Protein AF-A0A817JR81-F1 (afdb_monomer)

Mean predicted aligned error: 11.04 Å

pLDDT: mean 78.55, std 17.27, range [36.88, 97.31]

Foldseek 3Di:
DPQPAQDFDDDLVLDTPGRRPDDDHDPPLVSPQVSLQCVLAVLWPDKDWDFDPLQLVQLADPDDLFQQDLLSLVQADEFEDEDPDSDPDDVVSVRSSVRCDHDHQKYRYRNGGIMGTDSDPQRSVSSVVSSSVSSVVVVVCVVPDPVPGDGDDPVVSVVSVVVQVVVQVDPPDPDNDGRRPVVVVVVVVVCVVVPVPPVDDDPDPDDPPPPPVPPVPPPDPDDPDDPDD

Secondary structure (DSSP, 8-state):
----TT--EE-TTS-EEE-TT------HHHHHHHHHHHHH-TT--EEEEE--HHHHHHHHSSS-----SHHHHHT-SEEEE----S--SHHHHHHHHHHHTTT-SEEEETTTEEEEEESSHHHHHHHHHHHHHHHHHHHHHHTS-GGG--PPPHHHHHHHHHHHHHHTT---SSS---TTHHHHHHHHHHHHHTT-------SS-----TTTTSSSS------------

Structure (mmCIF, N/CA/C/O backbone):
data_AF-A0A817JR81-F1
#
_entry.id   AF-A0A817JR81-F1
#
loop_
_atom_site.group_PDB
_atom_site.id
_atom_site.type_symbol
_atom_site.label_atom_id
_atom_site.label_alt_id
_atom_site.label_comp_id
_atom_site.label_asym_id
_atom_site.label_entity_id
_atom_site.label_seq_id
_atom_site.pdbx_PDB_ins_code
_atom_site.Cartn_x
_atom_site.Cartn_y
_atom_site.Cartn_z
_atom_site.occupancy
_atom_site.B_iso_or_equiv
_atom_site.auth_seq_id
_atom_site.auth_comp_id
_atom_site.auth_asym_id
_atom_site.auth_atom_id
_atom_site.pdbx_PDB_model_num
ATOM 1 N N . MET A 1 1 ? 23.544 9.612 -16.707 1.00 39.38 1 MET A N 1
ATOM 2 C CA . MET A 1 1 ? 22.733 8.423 -17.026 1.00 39.38 1 MET A CA 1
ATOM 3 C C . MET A 1 1 ? 23.065 7.414 -15.941 1.00 39.38 1 MET A C 1
ATOM 5 O O . MET A 1 1 ? 24.115 6.794 -16.010 1.00 39.38 1 MET A O 1
ATOM 9 N N . SER A 1 2 ? 22.309 7.425 -14.843 1.00 41.19 2 SER A N 1
ATOM 10 C CA . SER A 1 2 ? 22.429 6.422 -13.779 1.00 41.19 2 SER A CA 1
ATOM 11 C C . SER A 1 2 ? 22.155 5.065 -14.414 1.00 41.19 2 SER A C 1
ATOM 13 O O . SER A 1 2 ? 21.152 4.934 -15.108 1.00 41.19 2 SER A O 1
ATOM 15 N N . ASP A 1 3 ? 23.070 4.109 -14.266 1.00 43.91 3 ASP A N 1
ATOM 16 C CA . ASP A 1 3 ? 22.837 2.730 -14.693 1.00 43.91 3 ASP A CA 1
ATOM 17 C C . ASP A 1 3 ? 21.659 2.204 -13.860 1.00 43.91 3 ASP A C 1
ATOM 19 O O . ASP A 1 3 ? 21.812 2.077 -12.640 1.00 43.91 3 ASP A O 1
ATOM 23 N N . PRO A 1 4 ? 20.460 2.001 -14.440 1.00 49.88 4 PRO A N 1
ATOM 24 C CA . PRO A 1 4 ? 19.305 1.511 -13.708 1.00 49.88 4 PRO A CA 1
ATOM 25 C C . PRO A 1 4 ? 19.496 0.006 -13.520 1.00 49.88 4 PRO A C 1
ATOM 27 O O . PRO A 1 4 ? 18.853 -0.810 -14.183 1.00 49.88 4 PRO A O 1
ATOM 30 N N . GLY A 1 5 ? 20.459 -0.337 -12.662 1.00 48.59 5 GLY A N 1
ATOM 31 C CA . GLY A 1 5 ? 20.892 -1.694 -12.382 1.00 48.59 5 GLY A CA 1
ATOM 32 C C . GLY A 1 5 ? 19.689 -2.606 -12.186 1.00 48.59 5 GLY A C 1
ATOM 33 O O . GLY A 1 5 ? 18.782 -2.313 -11.415 1.00 48.59 5 GLY A O 1
ATOM 34 N N . GLU A 1 6 ? 19.673 -3.693 -12.950 1.00 57.81 6 GLU A N 1
ATOM 35 C CA . GLU A 1 6 ? 18.712 -4.797 -12.892 1.00 57.81 6 GLU A CA 1
ATOM 36 C C . GLU A 1 6 ? 17.251 -4.477 -13.264 1.00 57.81 6 GLU A C 1
ATOM 38 O O . GLU A 1 6 ? 16.449 -5.407 -13.391 1.00 57.81 6 GLU A O 1
ATOM 43 N N . ILE A 1 7 ? 16.893 -3.213 -13.528 1.00 61.78 7 ILE A N 1
ATOM 44 C CA . ILE A 1 7 ? 15.525 -2.826 -13.896 1.00 61.78 7 ILE A CA 1
ATOM 45 C C . ILE A 1 7 ? 15.214 -3.270 -15.328 1.00 61.78 7 ILE A C 1
ATOM 47 O O . ILE A 1 7 ? 15.992 -3.106 -16.271 1.00 61.78 7 ILE A O 1
ATOM 51 N N . ARG A 1 8 ? 14.021 -3.834 -15.498 1.00 63.59 8 ARG A N 1
ATOM 52 C CA . ARG A 1 8 ? 13.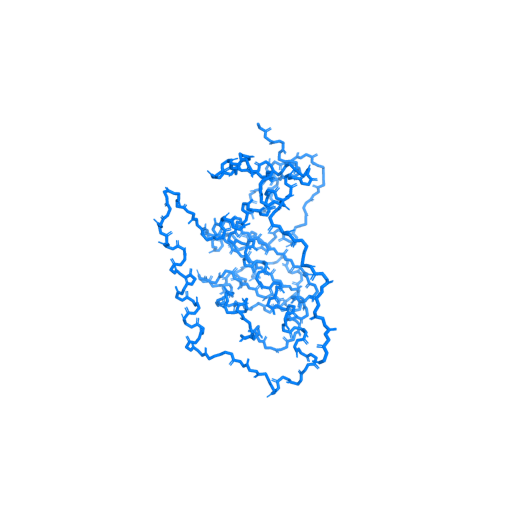540 -4.404 -16.754 1.00 63.59 8 ARG A CA 1
ATOM 53 C C . ARG A 1 8 ? 12.226 -3.764 -17.176 1.00 63.59 8 ARG A C 1
ATOM 55 O O . ARG A 1 8 ? 11.413 -3.385 -16.335 1.00 63.59 8 ARG A O 1
ATOM 62 N N . THR A 1 9 ? 12.004 -3.700 -18.484 1.00 71.94 9 THR A N 1
ATOM 63 C CA . THR A 1 9 ? 10.807 -3.090 -19.083 1.00 71.94 9 THR A CA 1
ATOM 64 C C . THR A 1 9 ? 9.955 -4.152 -19.765 1.00 71.94 9 THR A C 1
ATOM 66 O O . THR A 1 9 ? 10.485 -5.053 -20.420 1.00 71.94 9 THR A O 1
ATOM 69 N N . TRP A 1 10 ? 8.632 -4.033 -19.642 1.00 69.31 10 TRP A N 1
ATOM 70 C CA . TRP A 1 10 ? 7.670 -5.057 -20.055 1.00 69.31 10 TRP A CA 1
ATOM 71 C C . TRP A 1 10 ? 6.422 -4.439 -20.675 1.00 69.31 10 TRP A C 1
ATOM 73 O O . TRP A 1 10 ? 6.063 -3.306 -20.364 1.00 69.31 10 TRP A O 1
ATOM 83 N N . ILE A 1 11 ? 5.708 -5.238 -21.466 1.00 72.56 11 ILE A N 1
ATOM 84 C CA . ILE A 1 11 ? 4.312 -4.972 -21.845 1.00 72.56 11 ILE A CA 1
ATOM 85 C C . ILE A 1 11 ? 3.360 -5.801 -20.982 1.00 72.56 11 ILE A C 1
ATOM 87 O O . ILE A 1 11 ? 3.753 -6.857 -20.496 1.00 72.56 11 ILE A O 1
ATOM 91 N N . PHE A 1 12 ? 2.096 -5.379 -20.850 1.00 72.56 12 PHE A N 1
ATOM 92 C CA . PHE A 1 12 ? 1.073 -5.979 -19.967 1.00 72.56 12 PHE A CA 1
ATOM 93 C C . PHE A 1 12 ? 0.857 -7.499 -20.088 1.00 72.56 12 PHE A C 1
ATOM 95 O O . PHE A 1 12 ? 0.267 -8.113 -19.199 1.00 72.56 12 PHE A O 1
ATOM 102 N N . THR A 1 13 ? 1.307 -8.124 -21.175 1.00 69.50 13 THR A N 1
ATOM 103 C CA . THR A 1 13 ? 1.274 -9.582 -21.351 1.00 69.50 13 THR A CA 1
ATOM 104 C C . THR A 1 13 ? 2.383 -10.318 -20.589 1.00 69.50 13 THR A C 1
ATOM 106 O O . THR A 1 13 ? 2.367 -11.544 -20.548 1.00 69.50 13 THR A O 1
ATOM 109 N N . GLY A 1 14 ? 3.336 -9.601 -19.981 1.00 69.44 14 GLY A N 1
ATOM 110 C CA . GLY A 1 14 ? 4.508 -10.165 -19.302 1.00 69.44 14 GLY A CA 1
ATOM 111 C C . GLY A 1 14 ? 5.689 -10.459 -20.226 1.00 69.44 14 GLY A C 1
ATOM 112 O O . GLY A 1 14 ? 6.666 -11.069 -19.794 1.00 69.44 14 GLY A O 1
ATOM 113 N N . ASN A 1 15 ? 5.620 -10.028 -21.490 1.00 78.38 15 ASN A N 1
ATOM 114 C CA . ASN A 1 15 ? 6.737 -10.153 -22.422 1.00 78.38 15 ASN A CA 1
ATOM 115 C C . ASN A 1 15 ? 7.805 -9.094 -22.118 1.00 78.38 15 ASN A C 1
ATOM 117 O O . ASN A 1 15 ? 7.495 -7.915 -21.926 1.00 78.38 15 ASN A O 1
ATOM 121 N N . ILE A 1 16 ? 9.062 -9.537 -22.102 1.00 76.81 16 ILE A N 1
ATOM 122 C CA . ILE A 1 16 ? 10.232 -8.692 -21.852 1.00 76.81 16 ILE A CA 1
ATOM 123 C C . ILE A 1 16 ? 10.474 -7.807 -23.071 1.00 76.81 16 ILE A C 1
ATOM 125 O O . ILE A 1 16 ? 10.643 -8.320 -24.173 1.00 76.81 16 ILE A O 1
ATOM 129 N N . VAL A 1 17 ? 10.513 -6.494 -22.861 1.00 80.88 17 VAL A N 1
ATOM 130 C CA . VAL A 1 17 ? 10.922 -5.511 -23.876 1.00 80.88 17 VAL A CA 1
ATOM 131 C C . VAL A 1 17 ? 12.396 -5.165 -23.697 1.00 80.88 17 VAL A C 1
ATOM 133 O O . VAL A 1 17 ? 13.138 -5.116 -24.672 1.00 80.88 17 VAL A O 1
ATOM 136 N N . HIS A 1 18 ? 12.831 -4.978 -22.446 1.00 77.69 18 HIS A N 1
ATOM 137 C CA . HIS A 1 18 ? 14.225 -4.712 -22.106 1.00 77.69 18 HIS A CA 1
ATOM 138 C C . HIS A 1 18 ? 14.674 -5.631 -20.958 1.00 77.69 18 HIS A C 1
ATOM 140 O O . HIS A 1 18 ? 14.088 -5.561 -19.873 1.00 77.69 18 HIS A O 1
ATOM 146 N N . PRO A 1 19 ? 15.688 -6.496 -21.161 1.00 69.19 19 PRO A N 1
ATOM 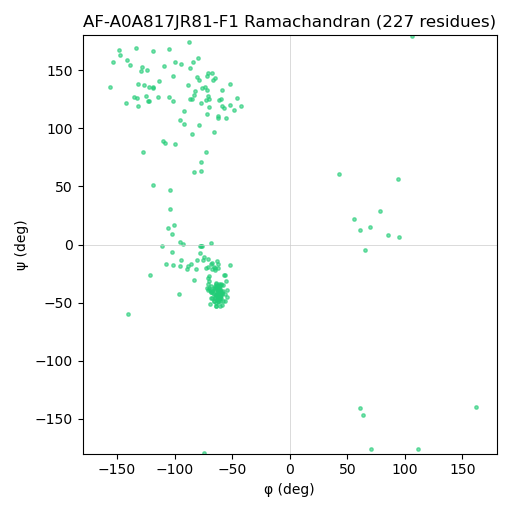147 C CA . PRO A 1 19 ? 16.125 -7.466 -20.159 1.00 69.19 19 PRO A CA 1
ATOM 148 C C . PRO A 1 19 ? 16.965 -6.859 -19.024 1.00 69.19 19 PRO A C 1
ATOM 150 O O . PRO A 1 19 ? 17.333 -7.577 -18.099 1.00 69.19 19 PRO A O 1
ATOM 153 N N . GLY A 1 20 ? 17.238 -5.553 -19.046 1.00 76.31 20 GLY A N 1
ATOM 154 C CA . GLY A 1 20 ? 18.069 -4.911 -18.025 1.00 76.31 20 GLY A CA 1
ATOM 155 C C . GLY A 1 20 ? 19.496 -5.461 -18.059 1.00 76.31 20 GLY A C 1
ATOM 156 O O . GLY A 1 20 ? 19.991 -5.832 -19.122 1.00 76.31 20 GLY A O 1
ATOM 157 N N . SER A 1 21 ? 20.142 -5.540 -16.897 1.00 73.81 21 SER A N 1
ATOM 158 C CA . SER A 1 21 ? 21.531 -6.003 -16.760 1.00 73.81 21 SER A CA 1
ATOM 159 C C . SER A 1 21 ? 21.686 -7.492 -16.404 1.00 73.81 21 SER A C 1
ATOM 161 O O . SER A 1 21 ? 22.812 -7.955 -16.239 1.00 73.81 21 SER A O 1
ATOM 163 N N . THR A 1 22 ? 20.596 -8.265 -16.282 1.00 72.00 22 THR A N 1
ATOM 164 C CA . THR A 1 22 ? 20.650 -9.676 -15.832 1.00 72.00 22 THR A CA 1
ATOM 165 C C . THR A 1 22 ? 20.115 -10.644 -16.896 1.00 72.00 22 THR A C 1
ATOM 167 O O . THR A 1 22 ? 19.458 -10.244 -17.859 1.00 72.00 22 THR A O 1
ATOM 170 N N . THR A 1 23 ? 20.352 -11.949 -16.741 1.00 76.88 23 THR A N 1
ATOM 171 C CA . THR A 1 23 ? 19.812 -12.998 -17.636 1.00 76.88 23 THR A CA 1
ATOM 172 C C . THR A 1 23 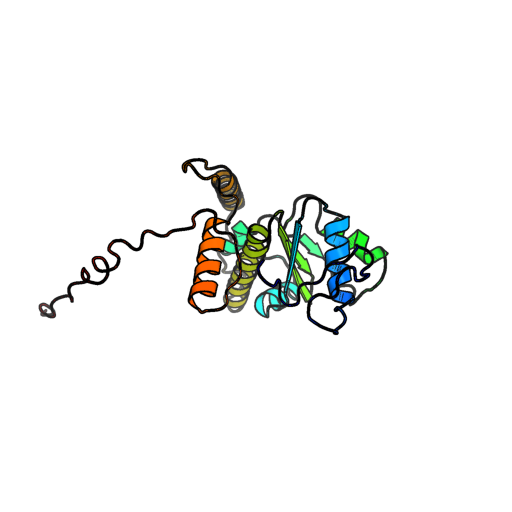? 18.611 -13.746 -17.047 1.00 76.88 23 THR A C 1
ATOM 174 O O . THR A 1 23 ? 17.986 -14.546 -17.743 1.00 76.88 23 THR A O 1
ATOM 177 N N . PHE A 1 24 ? 18.258 -13.485 -15.785 1.00 77.44 24 PHE A N 1
ATOM 178 C CA . PHE A 1 24 ? 17.174 -14.178 -15.090 1.00 77.44 24 PHE A CA 1
ATOM 179 C C . PHE A 1 24 ? 15.780 -13.789 -15.612 1.00 77.44 24 PHE A C 1
ATOM 181 O O . PHE A 1 24 ? 15.530 -12.663 -16.034 1.00 77.44 24 PHE A O 1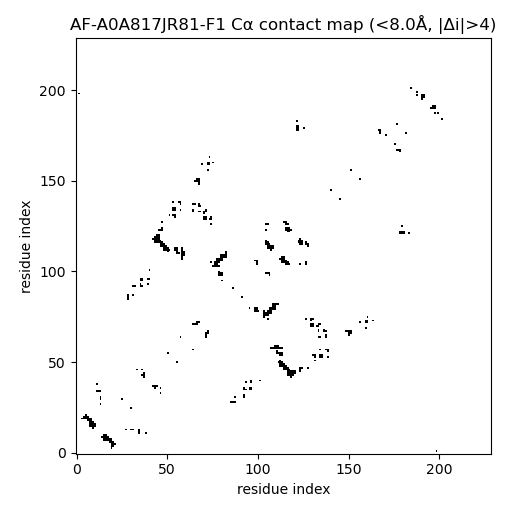
ATOM 188 N N . GLY A 1 25 ? 14.842 -14.736 -15.574 1.00 74.75 25 GLY A N 1
ATOM 189 C CA . GLY A 1 25 ? 13.433 -14.462 -15.867 1.00 74.75 25 GLY A CA 1
ATOM 190 C C . GLY A 1 25 ? 12.729 -13.708 -14.733 1.00 74.75 25 GLY A C 1
ATOM 191 O O . GLY A 1 25 ? 13.313 -13.425 -13.692 1.00 74.75 25 GLY A O 1
ATOM 192 N N . ILE A 1 26 ? 11.439 -13.423 -14.919 1.00 77.62 26 ILE A N 1
ATOM 193 C CA . ILE A 1 26 ? 10.588 -12.857 -13.862 1.00 77.62 26 ILE A CA 1
ATOM 194 C C . ILE A 1 26 ? 9.822 -13.919 -13.106 1.00 77.62 26 ILE A C 1
ATOM 196 O O . ILE A 1 26 ? 9.433 -14.950 -13.660 1.00 77.62 26 ILE A O 1
ATOM 200 N N . ASN A 1 27 ? 9.458 -13.570 -11.877 1.00 83.50 27 ASN A N 1
ATOM 201 C CA . ASN A 1 27 ? 8.333 -14.199 -11.214 1.00 83.50 27 ASN A CA 1
ATOM 202 C C . ASN A 1 27 ? 7.026 -13.842 -11.954 1.00 83.50 27 ASN A C 1
ATOM 204 O O . ASN A 1 27 ? 6.431 -12.786 -11.733 1.00 83.50 27 ASN A O 1
ATOM 208 N N . ARG A 1 28 ? 6.574 -14.739 -12.841 1.00 81.19 28 ARG A N 1
ATOM 209 C CA . ARG A 1 28 ? 5.336 -14.566 -13.621 1.00 81.19 28 ARG A CA 1
ATOM 210 C C . ARG A 1 28 ? 4.087 -14.461 -12.746 1.00 81.19 28 ARG A C 1
ATOM 212 O O . ARG A 1 28 ? 3.177 -13.707 -13.091 1.00 81.19 28 ARG A O 1
ATOM 219 N N . ALA A 1 29 ? 4.038 -15.194 -11.634 1.00 78.31 29 ALA A N 1
ATOM 220 C CA . ALA A 1 29 ? 2.899 -15.156 -10.721 1.00 78.31 29 ALA A CA 1
ATOM 221 C C . ALA A 1 29 ? 2.790 -13.776 -10.059 1.00 78.31 29 ALA A C 1
ATOM 223 O O . ALA A 1 29 ? 1.740 -13.144 -10.137 1.00 78.31 29 ALA A O 1
ATOM 224 N N . GLY A 1 30 ? 3.903 -13.252 -9.531 1.00 82.62 30 GLY A N 1
ATOM 225 C CA . GLY A 1 30 ? 3.960 -11.890 -8.991 1.00 82.62 30 GLY A CA 1
ATOM 226 C C . GLY A 1 30 ? 3.583 -10.841 -10.040 1.00 82.62 30 GLY A C 1
ATOM 227 O O . GLY A 1 30 ? 2.6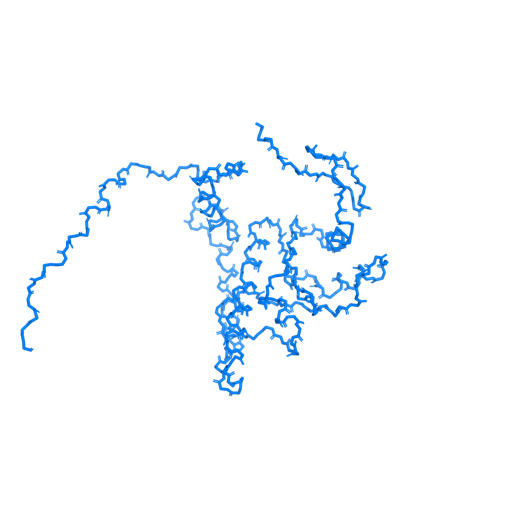90 -10.032 -9.818 1.00 82.62 30 GLY A O 1
ATOM 228 N N . TYR A 1 31 ? 4.164 -10.914 -11.240 1.00 84.81 31 TYR A N 1
ATOM 229 C CA . TYR A 1 31 ? 3.849 -9.980 -12.328 1.00 84.81 31 TYR A CA 1
ATOM 230 C C . TYR A 1 31 ? 2.358 -9.961 -12.713 1.00 84.81 31 TYR A C 1
ATOM 232 O O . TYR A 1 31 ? 1.800 -8.915 -13.050 1.00 84.81 31 TYR A O 1
ATOM 240 N N . THR A 1 32 ? 1.688 -11.113 -12.649 1.00 84.25 32 THR A N 1
ATOM 241 C CA . THR A 1 32 ? 0.264 -11.243 -12.988 1.00 84.25 32 THR A CA 1
ATOM 242 C C . THR A 1 32 ? -0.605 -10.325 -12.122 1.00 84.25 32 THR A C 1
ATOM 244 O O . THR A 1 32 ? -1.493 -9.671 -12.668 1.00 84.25 32 THR A O 1
ATOM 247 N N . LEU A 1 33 ? -0.294 -10.196 -10.828 1.00 87.12 33 LEU A N 1
ATOM 248 C CA . LEU A 1 33 ? -0.971 -9.288 -9.896 1.00 87.12 33 LEU A CA 1
ATOM 249 C C . LEU A 1 33 ? -0.779 -7.817 -10.291 1.00 87.12 33 LEU A C 1
ATOM 251 O O . LEU A 1 33 ? -1.759 -7.100 -10.489 1.00 87.12 33 LEU A O 1
ATOM 255 N N . HIS A 1 34 ? 0.471 -7.387 -10.488 1.00 90.56 34 HIS A N 1
ATOM 256 C CA . HIS A 1 34 ? 0.779 -6.004 -10.874 1.00 90.56 34 HIS A CA 1
ATOM 257 C C . HIS A 1 34 ? 0.129 -5.641 -12.219 1.00 90.56 34 HIS A C 1
ATOM 259 O O . HIS A 1 34 ? -0.497 -4.591 -12.345 1.00 90.56 34 HIS A O 1
ATOM 265 N N . SER A 1 35 ? 0.207 -6.533 -13.216 1.00 88.69 35 SER A N 1
ATOM 266 C CA . SER A 1 35 ? -0.405 -6.304 -14.534 1.00 88.69 35 SER A CA 1
ATOM 267 C C . SER A 1 35 ? -1.929 -6.176 -14.472 1.00 88.69 35 SER A C 1
ATOM 269 O O . SER A 1 35 ? -2.501 -5.388 -15.224 1.00 88.69 35 SER A O 1
ATOM 271 N N . ALA A 1 36 ? -2.594 -6.926 -13.587 1.00 88.12 36 ALA A N 1
ATOM 272 C CA . ALA A 1 36 ? -4.037 -6.841 -13.396 1.00 88.12 36 ALA A CA 1
ATOM 273 C C . ALA A 1 36 ? -4.440 -5.490 -12.792 1.00 88.12 36 ALA A C 1
ATOM 275 O O . ALA A 1 36 ? -5.345 -4.842 -13.317 1.00 88.12 36 ALA A O 1
ATOM 276 N N . ILE A 1 37 ? -3.727 -5.046 -11.750 1.00 91.25 37 ILE A N 1
ATOM 277 C CA . ILE A 1 37 ? -3.991 -3.770 -11.076 1.00 91.25 37 ILE A CA 1
ATOM 278 C C . ILE A 1 37 ? -3.758 -2.601 -12.035 1.00 91.25 37 ILE A C 1
ATOM 280 O O . ILE A 1 37 ? -4.680 -1.825 -12.254 1.00 91.25 37 ILE A O 1
ATOM 284 N N . HIS A 1 38 ? -2.596 -2.516 -12.689 1.00 92.69 38 HIS A N 1
ATOM 285 C CA . HIS A 1 38 ? -2.314 -1.417 -13.623 1.00 92.69 38 HIS A CA 1
ATOM 286 C C . HIS A 1 38 ? -3.280 -1.378 -14.815 1.00 92.69 38 HIS A C 1
ATOM 288 O O . HIS A 1 38 ? -3.634 -0.304 -15.292 1.00 92.69 38 HIS A O 1
ATOM 294 N N . LYS A 1 39 ? -3.740 -2.539 -15.307 1.00 89.81 39 LYS A N 1
ATOM 295 C CA . LYS A 1 39 ? -4.734 -2.581 -16.389 1.00 89.81 39 LYS A CA 1
ATOM 296 C C . LYS A 1 39 ? -6.106 -2.077 -15.931 1.00 89.81 39 LYS A C 1
ATOM 298 O O . LYS A 1 39 ? -6.827 -1.482 -16.726 1.00 89.81 39 LYS A O 1
ATOM 303 N N . ALA A 1 40 ? -6.480 -2.353 -14.686 1.00 89.62 40 ALA A N 1
ATOM 304 C CA . ALA A 1 40 ? -7.765 -1.951 -14.127 1.00 89.62 40 ALA A CA 1
ATOM 305 C C . ALA A 1 40 ? -7.790 -0.511 -13.609 1.00 89.62 40 ALA A C 1
ATOM 307 O O . ALA A 1 40 ? -8.836 0.133 -13.644 1.00 89.62 40 ALA A O 1
ATOM 308 N N . ARG A 1 41 ? -6.646 -0.018 -13.136 1.00 91.94 41 ARG A N 1
ATOM 309 C CA . ARG A 1 41 ? -6.462 1.302 -12.539 1.00 91.94 41 ARG A CA 1
ATOM 310 C C . ARG A 1 41 ? -5.301 2.026 -13.227 1.00 91.94 41 ARG A C 1
ATOM 312 O O . ARG A 1 41 ? -4.191 2.040 -12.695 1.00 91.94 41 ARG A O 1
ATOM 319 N N . PRO A 1 42 ? -5.534 2.608 -14.420 1.00 92.75 42 PRO A N 1
ATOM 320 C CA . PRO A 1 42 ? -4.509 3.346 -15.162 1.00 92.75 42 PRO A CA 1
ATOM 321 C C . PRO A 1 42 ? -3.997 4.600 -14.444 1.00 92.75 42 PRO A C 1
ATOM 323 O O . PRO A 1 42 ? -2.985 5.158 -14.848 1.00 92.75 42 PRO A O 1
ATOM 326 N N . ASP A 1 43 ? -4.703 5.057 -13.409 1.00 93.38 43 ASP A N 1
ATOM 327 C CA . ASP A 1 43 ? -4.284 6.133 -12.514 1.00 93.38 43 ASP A CA 1
ATOM 328 C C . ASP A 1 43 ? -3.154 5.710 -11.557 1.00 93.38 43 ASP A C 1
ATOM 330 O O . ASP A 1 43 ? -2.423 6.557 -11.055 1.00 93.38 43 ASP A O 1
ATOM 334 N N . LEU A 1 44 ? -2.963 4.408 -11.321 1.00 94.62 44 LEU A N 1
ATOM 335 C CA . LEU A 1 44 ? -1.923 3.894 -10.432 1.00 94.62 44 LEU A CA 1
ATOM 336 C C . LEU A 1 44 ? -0.646 3.596 -11.225 1.00 94.62 44 LEU A C 1
ATOM 338 O O . LEU A 1 44 ? -0.605 2.673 -12.043 1.00 94.62 44 LEU A O 1
ATOM 342 N N . ASN A 1 45 ? 0.422 4.339 -10.934 1.00 94.94 45 ASN A N 1
ATOM 343 C CA . ASN A 1 45 ? 1.725 4.190 -11.590 1.00 94.94 45 ASN A CA 1
ATOM 344 C C . ASN A 1 45 ? 2.688 3.290 -10.812 1.00 94.94 45 ASN A C 1
ATOM 346 O O . ASN A 1 45 ? 3.642 2.771 -11.388 1.00 94.94 45 ASN A O 1
ATOM 350 N N . CYS A 1 46 ? 2.437 3.062 -9.522 1.00 95.62 46 CYS A N 1
ATOM 351 C CA . CYS A 1 46 ? 3.242 2.185 -8.684 1.00 95.62 46 CYS A CA 1
ATOM 352 C C . CYS A 1 46 ? 2.355 1.212 -7.900 1.00 95.62 46 CYS A C 1
ATOM 354 O O . CYS A 1 46 ? 1.310 1.588 -7.369 1.00 95.62 46 CYS A O 1
ATOM 356 N N . VAL A 1 47 ? 2.792 -0.047 -7.828 1.00 95.94 47 VAL A N 1
ATOM 357 C CA . VAL A 1 47 ? 2.190 -1.104 -7.010 1.00 95.94 47 VAL A CA 1
ATOM 358 C C . VAL A 1 47 ? 3.319 -1.799 -6.260 1.00 95.94 47 VAL A C 1
ATOM 360 O O . VAL A 1 47 ? 4.267 -2.280 -6.879 1.00 95.94 47 VAL A O 1
ATOM 363 N N . ILE A 1 48 ? 3.201 -1.876 -4.940 1.00 97.12 48 ILE A N 1
ATOM 364 C CA . ILE A 1 48 ? 4.128 -2.553 -4.035 1.00 97.12 48 ILE A CA 1
ATOM 365 C C . ILE A 1 48 ? 3.391 -3.730 -3.404 1.00 97.12 48 ILE A C 1
ATOM 367 O O . ILE A 1 48 ? 2.318 -3.563 -2.829 1.00 97.12 48 ILE A O 1
ATOM 371 N N . HIS A 1 49 ? 3.973 -4.923 -3.504 1.00 95.56 49 HIS A N 1
ATOM 372 C CA . HIS A 1 49 ? 3.437 -6.145 -2.916 1.00 95.56 49 HIS A CA 1
ATOM 373 C C . HIS A 1 49 ? 4.475 -6.770 -1.986 1.00 95.56 49 HIS A C 1
ATOM 375 O O . HIS A 1 49 ? 5.589 -7.057 -2.420 1.00 95.56 49 HIS A O 1
ATOM 381 N N . LEU A 1 50 ? 4.115 -6.977 -0.716 1.00 95.69 50 LEU A N 1
ATOM 382 C CA . LEU A 1 50 ? 5.020 -7.503 0.308 1.00 95.69 50 LEU A CA 1
ATOM 383 C C . LEU A 1 50 ? 4.322 -8.527 1.212 1.00 95.69 50 LEU A C 1
ATOM 385 O O . LEU A 1 50 ? 3.106 -8.481 1.417 1.00 95.69 50 LEU A O 1
ATOM 389 N N . HIS A 1 51 ? 5.128 -9.427 1.786 1.00 94.88 51 HIS A N 1
ATOM 390 C CA . HIS A 1 51 ? 4.718 -10.490 2.720 1.00 94.88 51 HIS A CA 1
ATOM 391 C C . HIS A 1 51 ? 5.405 -10.318 4.079 1.00 94.88 51 HIS A C 1
ATOM 393 O O . HIS A 1 51 ? 6.067 -11.228 4.579 1.00 94.88 51 HIS A O 1
ATOM 399 N N . THR A 1 52 ? 5.327 -9.126 4.674 1.00 96.56 52 THR A N 1
ATOM 400 C CA . THR A 1 52 ? 5.907 -8.935 6.010 1.00 96.56 52 THR A CA 1
ATOM 401 C C . THR A 1 52 ? 5.159 -9.800 7.036 1.00 96.56 52 THR A C 1
ATOM 403 O O . THR A 1 52 ? 3.937 -9.938 6.927 1.00 96.56 52 THR A O 1
ATOM 406 N N . PRO A 1 53 ? 5.840 -10.375 8.049 1.00 95.69 53 PRO A N 1
ATOM 407 C CA . PRO A 1 53 ? 5.202 -11.273 9.014 1.00 95.69 53 PRO A CA 1
ATOM 408 C C . PRO A 1 53 ? 3.979 -10.663 9.707 1.00 95.69 53 PRO A C 1
ATOM 410 O O . PRO A 1 53 ? 2.969 -11.345 9.874 1.00 95.69 53 PRO A O 1
ATOM 413 N N . ALA A 1 54 ? 4.036 -9.374 10.055 1.00 95.19 54 ALA A N 1
ATOM 414 C CA . ALA A 1 54 ? 2.929 -8.672 10.696 1.00 95.19 54 ALA A CA 1
ATOM 415 C C . ALA A 1 54 ? 1.695 -8.590 9.785 1.00 95.19 54 ALA A C 1
ATOM 417 O O . ALA A 1 54 ? 0.606 -8.990 10.190 1.00 95.19 54 ALA A O 1
ATOM 418 N N . VAL A 1 55 ? 1.861 -8.147 8.535 1.00 95.12 55 VAL A N 1
ATOM 419 C CA . VAL A 1 55 ? 0.731 -8.022 7.603 1.00 95.12 55 VAL A CA 1
ATOM 420 C C . VAL A 1 55 ? 0.218 -9.394 7.171 1.00 95.12 55 VAL A C 1
ATOM 422 O O . VAL A 1 55 ? -0.988 -9.589 7.076 1.00 95.12 55 VAL A O 1
ATOM 425 N N . ALA A 1 56 ? 1.103 -10.375 6.970 1.00 93.88 56 ALA A N 1
ATOM 426 C CA . ALA A 1 56 ? 0.69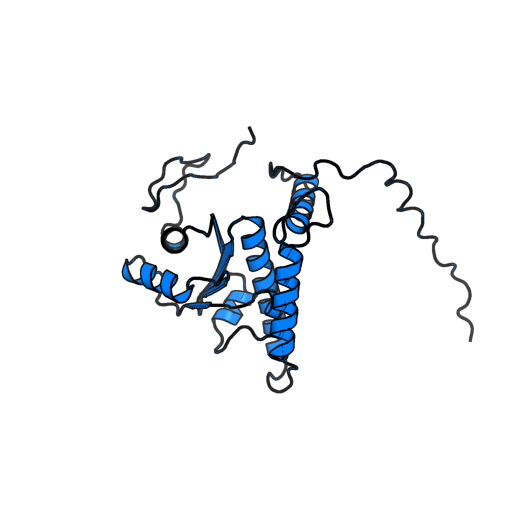9 -11.753 6.704 1.00 93.88 56 ALA A CA 1
ATOM 427 C C . ALA A 1 56 ? -0.142 -12.322 7.862 1.00 93.88 56 ALA A C 1
ATOM 429 O O . ALA A 1 56 ? -1.183 -12.931 7.612 1.00 93.88 56 ALA A O 1
ATOM 430 N N . SER A 1 57 ? 0.242 -12.046 9.114 1.00 92.50 57 SER A N 1
ATOM 431 C CA . SER A 1 57 ? -0.526 -12.441 10.303 1.00 92.50 57 SER A CA 1
ATOM 432 C C . SER A 1 57 ? -1.907 -11.785 10.324 1.00 92.50 57 SER A C 1
ATOM 434 O O . SER A 1 57 ? -2.911 -12.483 10.455 1.00 92.50 57 SER A O 1
ATOM 436 N N . ILE A 1 58 ? -1.980 -10.467 10.105 1.00 92.38 58 ILE A N 1
ATOM 437 C CA . ILE A 1 58 ? -3.257 -9.741 10.019 1.00 92.38 58 ILE A CA 1
ATOM 438 C C . ILE A 1 58 ? -4.122 -10.238 8.853 1.00 92.38 58 ILE A C 1
ATOM 440 O O . ILE A 1 58 ? -5.335 -10.373 8.982 1.00 92.38 58 ILE A O 1
ATOM 444 N N . SER A 1 59 ? -3.517 -10.588 7.719 1.00 93.50 59 SER A N 1
ATOM 445 C CA . SER A 1 59 ? -4.257 -11.129 6.578 1.00 93.50 59 SER A CA 1
ATOM 446 C C . SER A 1 59 ? -4.899 -12.491 6.870 1.00 93.50 59 SER A C 1
ATOM 448 O O . SER A 1 59 ? -5.842 -12.880 6.182 1.00 93.50 59 SER A O 1
ATOM 450 N N . ALA A 1 60 ? -4.388 -13.225 7.863 1.00 90.81 60 ALA A N 1
ATOM 451 C CA . ALA A 1 60 ? -4.848 -14.561 8.224 1.00 90.81 60 ALA A CA 1
ATOM 452 C C . ALA A 1 60 ? -5.895 -14.576 9.351 1.00 90.81 60 ALA A C 1
ATOM 454 O O . ALA A 1 60 ? -6.533 -15.610 9.554 1.00 90.81 60 ALA A O 1
ATOM 455 N N . ILE A 1 61 ? -6.091 -13.467 10.070 1.00 88.12 61 ILE A N 1
ATOM 456 C CA . ILE A 1 61 ? -7.134 -13.362 11.099 1.00 88.12 61 ILE A CA 1
ATOM 457 C C . ILE A 1 61 ? -8.468 -12.922 10.489 1.00 88.12 61 ILE A C 1
ATOM 459 O O . ILE A 1 61 ? -8.524 -12.229 9.471 1.00 88.12 61 ILE A O 1
ATOM 463 N N . SER A 1 62 ? -9.566 -13.327 11.125 1.00 82.94 62 SER A N 1
ATOM 464 C CA . SER A 1 62 ? -10.898 -12.829 10.790 1.00 82.94 62 SER A CA 1
ATOM 465 C C . SER A 1 62 ? -11.050 -11.379 11.247 1.00 82.94 62 SER A C 1
ATOM 467 O O . SER A 1 62 ? -10.755 -11.072 12.401 1.00 82.94 62 SER A O 1
ATOM 469 N N . GLY A 1 63 ? -11.575 -10.522 10.375 1.00 85.25 63 GLY A N 1
ATOM 470 C CA . GLY A 1 63 ? -11.799 -9.106 10.665 1.00 85.25 63 GLY A CA 1
ATOM 471 C C . GLY A 1 63 ? -10.879 -8.187 9.873 1.00 85.25 63 GLY A C 1
ATOM 472 O O . GLY A 1 63 ? -10.130 -8.636 9.001 1.00 85.25 63 GLY A O 1
ATOM 473 N N . ASP A 1 64 ? -10.981 -6.898 10.162 1.00 90.06 64 ASP A N 1
ATOM 474 C CA . ASP A 1 64 ? -10.277 -5.846 9.439 1.00 90.06 64 ASP A CA 1
ATOM 475 C C . ASP A 1 64 ? -9.093 -5.312 10.258 1.00 90.06 64 ASP A C 1
ATOM 477 O O . ASP A 1 64 ? -8.957 -5.595 11.455 1.00 90.06 64 ASP A O 1
ATOM 481 N N . ILE A 1 65 ? -8.227 -4.523 9.616 1.00 91.00 65 ILE A N 1
ATOM 482 C CA . ILE A 1 65 ? -7.282 -3.671 10.336 1.00 91.00 65 ILE A CA 1
ATOM 483 C C . ILE A 1 65 ? -8.089 -2.732 11.233 1.00 91.00 65 ILE A C 1
ATOM 485 O O . ILE A 1 65 ? -8.924 -1.957 10.764 1.00 91.00 65 ILE A O 1
ATOM 489 N N . LEU A 1 66 ? -7.856 -2.844 12.536 1.00 90.81 66 LEU A N 1
ATOM 490 C CA . LEU A 1 66 ? -8.580 -2.103 13.553 1.00 90.81 66 LEU A CA 1
ATOM 491 C C . LEU A 1 66 ? -8.006 -0.689 13.673 1.00 90.81 66 LEU A C 1
ATOM 493 O O . LEU A 1 66 ? -6.787 -0.512 13.598 1.00 90.81 66 LEU A O 1
ATOM 497 N N . PRO A 1 67 ? -8.845 0.324 13.936 1.00 90.94 67 PRO A N 1
ATOM 498 C CA . PRO A 1 67 ? -8.406 1.709 14.007 1.00 90.94 67 PRO A CA 1
ATOM 499 C C . PRO A 1 67 ? -7.817 2.037 15.392 1.00 90.94 67 PRO A C 1
ATOM 501 O O . PRO A 1 67 ? -8.354 2.847 16.155 1.00 90.94 67 PRO A O 1
ATOM 504 N N . LEU A 1 68 ? -6.723 1.338 15.711 1.00 89.69 68 LEU A N 1
ATOM 505 C CA . LEU A 1 68 ? -6.005 1.348 16.990 1.00 89.69 68 LEU A CA 1
ATOM 506 C C . LEU A 1 68 ? -4.931 2.435 17.075 1.00 89.69 68 LEU A C 1
ATOM 508 O O . LEU A 1 68 ? -4.465 2.758 18.164 1.00 89.69 68 LEU A O 1
ATOM 512 N N . SER A 1 69 ? -4.506 2.975 15.936 1.00 90.56 69 SER A N 1
ATOM 513 C CA . SER A 1 69 ? -3.424 3.950 15.861 1.00 90.56 69 SER A CA 1
ATOM 514 C C . SER A 1 69 ? -3.637 4.933 14.717 1.00 90.56 69 SER A C 1
ATOM 516 O O . SER A 1 69 ? -4.470 4.716 13.833 1.00 90.56 69 SER A O 1
ATOM 518 N N . GLN A 1 70 ? -2.861 6.017 14.716 1.00 88.94 70 GLN A N 1
ATOM 519 C CA . GLN A 1 70 ? -2.880 6.984 13.624 1.00 88.94 70 GLN A CA 1
ATOM 520 C C . GLN A 1 70 ? -2.502 6.327 12.291 1.00 88.94 70 GLN A C 1
ATOM 522 O O . GLN A 1 70 ? -3.088 6.662 11.271 1.00 88.94 70 GLN A O 1
ATOM 527 N N . GLU A 1 71 ? -1.591 5.352 12.285 1.00 91.62 71 GLU A N 1
ATOM 528 C CA . GLU A 1 71 ? -1.221 4.606 11.081 1.00 91.62 71 GLU A CA 1
ATOM 529 C C . GLU A 1 71 ? -2.419 3.845 10.506 1.00 91.62 71 GLU A C 1
ATOM 531 O O . GLU A 1 71 ? -2.701 3.950 9.315 1.00 91.62 71 GLU A O 1
ATOM 536 N N . ALA A 1 72 ? -3.180 3.140 11.347 1.00 90.75 72 ALA A N 1
ATOM 537 C CA . ALA A 1 72 ? -4.384 2.445 10.894 1.00 90.75 72 ALA A CA 1
ATOM 538 C C . ALA A 1 72 ? -5.418 3.416 10.295 1.00 90.75 72 ALA A C 1
ATOM 540 O O . ALA A 1 72 ? -6.039 3.106 9.280 1.00 90.75 72 ALA A O 1
ATOM 541 N N . LEU A 1 73 ? -5.553 4.611 10.879 1.00 89.25 73 LEU A N 1
ATOM 542 C CA . LEU A 1 73 ? -6.422 5.672 10.363 1.00 89.25 73 LEU A CA 1
ATOM 543 C C . LEU A 1 73 ? -5.923 6.243 9.027 1.00 89.25 73 LEU A C 1
ATOM 545 O O . LEU A 1 73 ? -6.722 6.483 8.121 1.00 89.25 73 LEU A O 1
ATOM 549 N N . SER A 1 74 ? -4.610 6.416 8.881 1.00 88.12 74 SER A N 1
ATOM 550 C CA . SER A 1 74 ? -3.979 6.961 7.676 1.00 88.12 74 SER A CA 1
ATOM 551 C C . SER A 1 74 ? -4.023 6.020 6.472 1.00 88.12 74 SER A C 1
ATOM 553 O O . SER A 1 74 ? -3.926 6.480 5.336 1.00 88.12 74 SER A O 1
ATOM 555 N N . CYS A 1 75 ? -4.229 4.716 6.683 1.00 86.12 75 CYS A N 1
ATOM 556 C 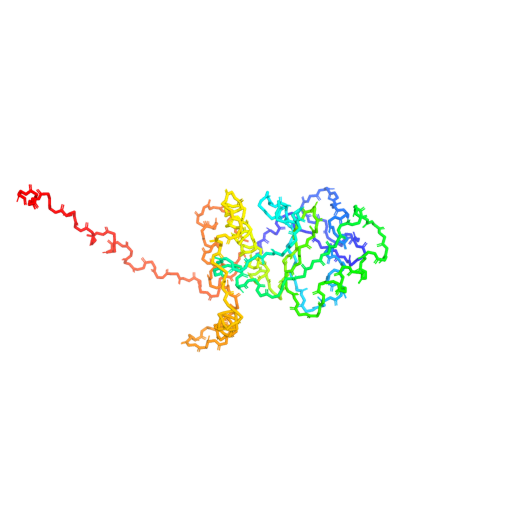CA . CYS A 1 75 ? -4.496 3.771 5.594 1.00 86.12 75 CYS A CA 1
ATOM 557 C C . CYS A 1 75 ? -5.793 4.086 4.826 1.00 86.12 75 CYS A C 1
ATOM 559 O O . CYS A 1 75 ? -5.966 3.617 3.700 1.00 86.12 75 CYS A O 1
ATOM 561 N N . GLY A 1 76 ? -6.714 4.853 5.420 1.00 85.94 76 GLY A N 1
ATOM 562 C CA . GLY A 1 76 ? -8.014 5.141 4.829 1.00 85.94 76 GLY A CA 1
ATOM 563 C C . GLY A 1 76 ? -8.839 3.870 4.606 1.00 85.94 76 GLY A C 1
ATOM 564 O O . GLY A 1 76 ? -8.863 2.962 5.435 1.00 85.94 76 GLY A O 1
ATOM 565 N N . LYS A 1 77 ? -9.554 3.803 3.477 1.00 89.19 77 LYS A N 1
ATOM 566 C CA . LYS A 1 77 ? -10.340 2.615 3.120 1.00 89.19 77 LYS A CA 1
ATOM 567 C C . LYS A 1 77 ? -9.429 1.510 2.592 1.00 89.19 77 LYS A C 1
ATOM 569 O O . LYS A 1 77 ? -8.760 1.683 1.573 1.00 89.19 77 LYS A O 1
ATOM 574 N N . ILE A 1 78 ? -9.478 0.361 3.259 1.00 93.88 78 ILE A N 1
ATOM 575 C CA . ILE A 1 78 ? -8.717 -0.837 2.912 1.00 93.88 78 ILE A CA 1
ATOM 576 C C . ILE A 1 78 ? -9.655 -1.856 2.268 1.00 93.88 78 ILE A C 1
ATOM 578 O O . ILE A 1 78 ? -10.697 -2.197 2.827 1.00 93.88 78 ILE A O 1
ATOM 582 N N . SER A 1 79 ? -9.280 -2.341 1.088 1.00 95.25 79 SER A N 1
ATOM 583 C CA . SER A 1 79 ? -9.964 -3.458 0.433 1.00 95.25 79 SER A CA 1
ATOM 584 C C . SER A 1 79 ? -9.457 -4.802 0.946 1.00 95.25 79 SER A C 1
ATOM 586 O O . SER A 1 79 ? -8.317 -4.918 1.392 1.00 95.25 79 SER A O 1
ATOM 588 N N . TYR A 1 80 ? -10.269 -5.845 0.801 1.00 94.38 80 TYR A N 1
ATOM 589 C CA . TYR A 1 80 ? -9.872 -7.219 1.098 1.00 94.38 80 TYR A CA 1
ATOM 590 C C . TYR A 1 80 ? -10.157 -8.102 -0.104 1.00 94.38 80 TYR A C 1
ATOM 592 O O . TYR A 1 80 ? -11.219 -8.000 -0.714 1.00 94.38 80 TYR A O 1
ATOM 600 N N . HIS A 1 81 ? -9.211 -8.976 -0.416 1.00 92.19 81 HIS A N 1
ATOM 601 C CA . HIS A 1 81 ? -9.359 -9.994 -1.441 1.00 92.19 81 HIS A CA 1
ATOM 602 C C . HIS A 1 81 ? -9.145 -11.368 -0.818 1.00 92.19 81 HIS A C 1
ATOM 604 O O . HIS A 1 81 ? -8.094 -11.634 -0.223 1.00 92.19 81 HIS A O 1
ATOM 610 N N . ASP A 1 82 ? -10.137 -12.240 -0.963 1.00 87.94 82 ASP A N 1
ATOM 611 C CA . ASP A 1 82 ? -10.043 -13.615 -0.491 1.00 87.94 82 ASP A CA 1
ATOM 612 C C . ASP A 1 82 ? -9.052 -14.393 -1.350 1.00 87.94 82 ASP A C 1
ATOM 614 O O . ASP A 1 82 ? -9.180 -14.469 -2.574 1.00 87.94 82 ASP A O 1
ATOM 618 N N . TYR A 1 83 ? -8.064 -15.007 -0.708 1.00 70.06 83 TYR A N 1
ATOM 619 C CA . TYR A 1 83 ? -7.068 -15.793 -1.413 1.00 70.06 83 TYR A CA 1
ATOM 620 C C . TYR A 1 83 ? -7.671 -17.077 -1.964 1.00 70.06 83 TYR A C 1
ATOM 622 O O . TYR A 1 83 ? -8.130 -17.950 -1.231 1.00 70.06 83 TYR A O 1
ATOM 630 N N . ARG A 1 84 ? -7.637 -17.199 -3.291 1.00 70.19 84 ARG A N 1
ATOM 631 C CA . ARG A 1 84 ? -8.134 -18.372 -4.024 1.00 70.19 84 ARG A CA 1
ATOM 632 C C . ARG A 1 84 ? -7.010 -19.257 -4.575 1.00 70.19 84 ARG A C 1
ATOM 634 O O . ARG A 1 84 ? -7.271 -20.127 -5.395 1.00 70.19 84 ARG A O 1
ATOM 641 N N . GLY A 1 85 ? -5.772 -19.062 -4.113 1.00 62.97 85 GLY A N 1
ATOM 642 C CA . GLY A 1 85 ? -4.579 -19.779 -4.577 1.00 62.97 85 GLY A CA 1
ATOM 643 C C . GLY A 1 85 ? -3.658 -18.937 -5.467 1.00 62.97 85 GLY A C 1
ATOM 644 O O . GLY A 1 85 ? -3.936 -17.777 -5.767 1.00 62.97 85 GLY A O 1
ATOM 645 N N . ILE A 1 86 ? -2.549 -19.542 -5.910 1.00 59.84 86 ILE A N 1
ATOM 646 C CA . ILE A 1 86 ? -1.551 -18.946 -6.821 1.00 59.84 86 ILE A CA 1
ATOM 647 C C . ILE A 1 86 ? -2.112 -18.974 -8.256 1.00 59.84 86 ILE A C 1
ATOM 649 O O . ILE A 1 86 ? -1.643 -19.719 -9.113 1.00 59.84 86 ILE A O 1
ATOM 653 N N . LEU A 1 87 ? -3.209 -18.263 -8.512 1.00 57.12 87 LEU A N 1
ATOM 654 C CA . LEU A 1 87 ? -3.962 -18.420 -9.758 1.00 57.12 87 LEU A CA 1
ATOM 655 C C . LEU A 1 87 ? -3.406 -17.567 -10.906 1.00 57.12 87 LEU A C 1
ATOM 657 O O . LEU A 1 87 ? -3.303 -16.343 -10.830 1.00 57.12 87 LEU A O 1
ATOM 661 N N . ILE A 1 88 ? -3.106 -18.265 -12.004 1.00 53.81 88 ILE A N 1
ATOM 662 C CA . ILE A 1 88 ? -2.654 -17.772 -13.313 1.00 53.81 88 ILE A CA 1
ATOM 663 C C . ILE A 1 88 ? -3.846 -17.839 -14.293 1.00 53.81 88 ILE A C 1
ATOM 665 O O . ILE A 1 88 ? -3.729 -18.354 -15.400 1.00 53.81 88 ILE A O 1
ATOM 669 N N . GLU A 1 89 ? -5.030 -17.366 -13.892 1.00 60.25 89 GLU A N 1
ATOM 670 C CA . GLU A 1 89 ? -6.243 -17.442 -14.725 1.00 60.25 89 GLU A CA 1
ATOM 671 C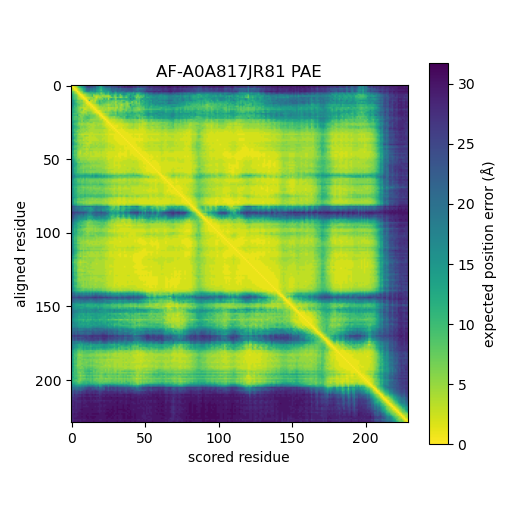 C . GLU A 1 89 ? -6.947 -16.085 -14.857 1.00 60.25 89 GLU A C 1
ATOM 673 O O . GLU A 1 89 ? -6.864 -15.220 -13.983 1.00 60.25 89 GLU A O 1
ATOM 678 N N . GLY A 1 90 ? -7.604 -15.871 -16.003 1.00 63.53 90 GLY A N 1
ATOM 679 C CA . GLY A 1 90 ? -8.157 -14.573 -16.411 1.00 63.53 90 GLY A CA 1
ATOM 680 C C . GLY A 1 90 ? -9.211 -14.003 -15.459 1.00 63.53 90 GLY A C 1
ATOM 681 O O . GLY A 1 90 ? -9.225 -12.791 -15.238 1.00 63.53 90 GLY A O 1
ATOM 682 N N . ASP A 1 91 ? -10.023 -14.863 -14.843 1.00 67.62 91 ASP A N 1
ATOM 683 C CA . ASP A 1 91 ? -11.119 -14.463 -13.951 1.00 67.62 91 ASP A CA 1
ATOM 684 C C . ASP A 1 91 ? -10.621 -13.879 -12.623 1.00 67.62 91 ASP A C 1
ATOM 686 O O . ASP A 1 91 ? -11.263 -13.015 -12.030 1.00 67.62 91 ASP A O 1
ATOM 690 N N . VAL A 1 92 ? -9.429 -14.273 -12.171 1.00 71.69 92 VAL A N 1
ATOM 691 C CA . VAL A 1 92 ? -8.840 -13.729 -10.939 1.00 71.69 92 VAL A CA 1
ATOM 692 C C . VAL A 1 92 ? -8.409 -12.274 -11.125 1.00 71.69 92 VAL A C 1
ATOM 694 O O . VAL A 1 92 ? -8.522 -11.471 -10.201 1.00 71.69 92 VAL A O 1
ATOM 697 N N . LYS A 1 93 ? -7.989 -11.886 -12.338 1.00 74.81 93 LYS A N 1
ATOM 698 C CA . LYS A 1 93 ? -7.566 -10.506 -12.629 1.00 74.81 93 LYS A CA 1
ATOM 699 C C . LYS A 1 93 ? -8.715 -9.507 -12.523 1.00 74.81 93 LYS A C 1
ATOM 701 O O . LYS A 1 93 ? -8.522 -8.412 -12.000 1.00 74.81 93 LYS A O 1
ATOM 706 N N . SER A 1 94 ? -9.891 -9.867 -13.036 1.00 79.44 94 SER A N 1
ATOM 707 C CA . SER A 1 94 ? -11.074 -8.998 -12.995 1.00 79.44 94 SER A CA 1
ATOM 708 C C . SER A 1 94 ? -11.640 -8.878 -11.580 1.00 79.44 94 SER A C 1
ATOM 710 O O . SER A 1 94 ? -12.097 -7.801 -11.201 1.00 79.44 94 SER A O 1
ATOM 712 N N . LEU A 1 95 ? -11.553 -9.942 -10.777 1.00 85.25 95 LEU A N 1
ATOM 713 C CA . LEU A 1 95 ? -11.952 -9.918 -9.370 1.00 85.25 95 LEU A CA 1
ATOM 714 C C . LEU A 1 95 ? -11.018 -9.055 -8.516 1.00 85.25 95 LEU A C 1
ATOM 716 O O . LEU A 1 95 ? -11.509 -8.195 -7.799 1.00 85.25 95 LEU A O 1
ATOM 720 N N . LEU A 1 96 ? -9.693 -9.190 -8.659 1.00 86.38 96 LEU A N 1
ATOM 721 C CA . LEU A 1 96 ? -8.719 -8.340 -7.953 1.00 86.38 96 LEU A CA 1
ATOM 722 C C . LEU A 1 96 ? -8.975 -6.847 -8.185 1.00 86.38 96 LEU A C 1
ATOM 724 O O . LEU A 1 96 ? -8.974 -6.046 -7.255 1.00 86.38 96 LEU A O 1
ATOM 728 N N . ALA A 1 97 ? -9.219 -6.484 -9.443 1.00 83.62 97 ALA A N 1
ATOM 729 C CA . ALA A 1 97 ? -9.567 -5.127 -9.836 1.00 83.62 97 ALA A CA 1
ATOM 730 C C . ALA A 1 97 ? -10.864 -4.638 -9.179 1.00 83.62 97 ALA A C 1
ATOM 732 O O . ALA A 1 97 ? -10.939 -3.508 -8.697 1.00 83.62 97 ALA A O 1
ATOM 733 N N . LYS A 1 98 ? -11.886 -5.499 -9.162 1.00 89.81 98 LYS A N 1
ATOM 734 C CA . LYS A 1 98 ? -13.181 -5.206 -8.551 1.00 89.81 98 LYS A CA 1
ATOM 735 C C . LYS A 1 98 ? -13.057 -5.009 -7.040 1.00 89.81 98 LYS A C 1
ATOM 737 O O . LYS A 1 98 ? -13.646 -4.066 -6.520 1.00 89.81 98 LYS A O 1
ATOM 742 N N . ASP A 1 99 ? -12.294 -5.864 -6.369 1.00 92.94 99 ASP A N 1
ATOM 743 C CA . ASP A 1 99 ? -12.134 -5.837 -4.916 1.00 92.94 99 ASP A CA 1
ATOM 744 C C . ASP A 1 99 ? -11.284 -4.641 -4.467 1.00 92.94 99 ASP A C 1
ATOM 746 O O . ASP A 1 99 ? -11.621 -3.988 -3.479 1.00 92.94 99 ASP A O 1
ATOM 750 N N . LEU A 1 100 ? -10.241 -4.272 -5.226 1.00 92.94 100 LEU A N 1
ATOM 751 C CA . LEU A 1 100 ? -9.497 -3.025 -5.001 1.00 92.94 100 LEU A CA 1
ATOM 752 C C . LEU A 1 100 ? -10.408 -1.800 -5.162 1.00 92.94 100 LEU A C 1
ATOM 754 O O . LEU A 1 100 ? -10.301 -0.826 -4.421 1.00 92.94 100 LEU A O 1
ATOM 758 N N . GLY A 1 101 ? -11.334 -1.852 -6.114 1.00 92.50 101 GLY A N 1
ATOM 759 C CA . GLY A 1 101 ? -12.282 -0.778 -6.349 1.00 92.50 101 GLY A CA 1
ATOM 760 C C . GLY A 1 101 ? -11.644 0.485 -6.950 1.00 92.50 101 GLY A C 1
ATOM 761 O O . GLY A 1 101 ? -10.458 0.521 -7.300 1.00 92.50 101 GLY A O 1
ATOM 762 N N . PRO A 1 102 ? -12.448 1.549 -7.115 1.00 91.69 102 PRO A N 1
ATOM 763 C CA . PRO A 1 102 ? -12.049 2.727 -7.883 1.00 91.69 102 PRO A CA 1
ATOM 764 C C . PRO A 1 102 ? -11.176 3.713 -7.102 1.00 91.69 102 PRO A C 1
ATOM 766 O O . PRO A 1 102 ? -10.498 4.527 -7.716 1.00 91.69 102 PRO A O 1
ATOM 769 N N . THR A 1 103 ? -11.207 3.674 -5.768 1.00 91.44 103 THR A N 1
ATOM 770 C CA . THR A 1 103 ? -10.586 4.707 -4.921 1.00 91.44 103 THR A CA 1
ATOM 771 C C . THR A 1 103 ? -9.535 4.170 -3.968 1.00 91.44 103 THR A C 1
ATOM 773 O O . THR A 1 103 ? -8.650 4.922 -3.573 1.00 91.44 103 THR A O 1
ATOM 776 N N . ASN A 1 104 ? -9.612 2.897 -3.570 1.00 94.12 104 ASN A N 1
ATOM 777 C CA . ASN A 1 104 ? -8.726 2.394 -2.527 1.00 94.12 104 ASN A CA 1
ATOM 778 C C . ASN A 1 104 ? -7.301 2.255 -3.075 1.00 94.12 104 ASN A C 1
ATOM 780 O O . ASN A 1 104 ? -7.089 1.940 -4.253 1.00 94.12 104 ASN A O 1
ATOM 784 N N . LYS A 1 105 ? -6.336 2.528 -2.194 1.00 94.62 105 LYS A N 1
ATOM 785 C CA . LYS A 1 105 ? -4.895 2.476 -2.469 1.00 94.62 105 LYS A CA 1
ATOM 786 C C . LYS A 1 105 ? -4.235 1.270 -1.791 1.00 94.62 105 LYS A C 1
ATOM 788 O O . LYS A 1 105 ? -3.158 0.852 -2.200 1.00 94.62 105 LYS A O 1
ATOM 793 N N . VAL A 1 106 ? -4.903 0.660 -0.809 1.00 96.31 106 VAL A N 1
ATOM 794 C CA . VAL A 1 106 ? -4.436 -0.528 -0.084 1.00 96.31 106 VAL A CA 1
ATOM 795 C C . VAL A 1 106 ? -5.451 -1.657 -0.217 1.00 96.31 106 VAL A C 1
ATOM 797 O O . VAL A 1 106 ? -6.653 -1.453 -0.032 1.00 96.31 106 VAL A O 1
ATOM 800 N N . MET A 1 107 ? -4.958 -2.866 -0.479 1.00 95.69 107 MET A N 1
ATOM 801 C CA . MET A 1 107 ? -5.756 -4.086 -0.418 1.00 95.69 107 MET A CA 1
ATOM 802 C C . MET A 1 107 ? -5.003 -5.200 0.311 1.00 95.69 107 MET A C 1
ATOM 804 O O . MET A 1 107 ? -3.880 -5.549 -0.054 1.00 95.69 107 MET A O 1
ATOM 808 N N . ILE A 1 108 ? -5.638 -5.784 1.324 1.00 96.12 108 ILE A N 1
ATOM 809 C CA . ILE A 1 108 ? -5.145 -6.969 2.025 1.00 96.12 108 ILE A CA 1
ATOM 810 C C . ILE A 1 108 ? -5.554 -8.211 1.238 1.00 96.12 108 ILE A C 1
ATOM 812 O O . ILE A 1 108 ? -6.721 -8.409 0.904 1.00 96.12 108 ILE A O 1
ATOM 816 N N . LEU A 1 109 ? -4.580 -9.068 0.959 1.00 93.81 109 LEU A N 1
ATOM 817 C CA . LEU A 1 109 ? -4.785 -10.376 0.357 1.00 93.81 109 LEU A CA 1
ATOM 818 C C . LEU A 1 109 ? -4.854 -11.390 1.500 1.00 93.81 109 LEU A C 1
ATOM 820 O O . LEU A 1 109 ? -3.827 -11.657 2.131 1.00 93.81 109 LEU A O 1
ATOM 824 N N . ARG A 1 110 ? -6.048 -11.920 1.794 1.00 93.19 110 ARG A N 1
ATOM 825 C CA . ARG A 1 110 ? -6.274 -12.839 2.925 1.00 93.19 110 ARG A CA 1
ATOM 826 C C . ARG A 1 110 ? -5.279 -14.004 2.878 1.00 93.19 110 ARG A C 1
ATOM 828 O O . ARG A 1 110 ? -4.991 -14.513 1.810 1.00 93.19 110 ARG A O 1
ATOM 835 N N . ASN A 1 111 ? -4.721 -14.417 4.012 1.00 91.44 111 ASN A N 1
ATOM 836 C CA . ASN A 1 111 ? -3.730 -15.504 4.100 1.00 91.44 111 ASN A CA 1
ATOM 837 C C . ASN A 1 111 ? -2.468 -15.343 3.217 1.00 91.44 111 ASN A C 1
ATOM 839 O O . ASN A 1 111 ? -1.819 -16.343 2.906 1.00 91.44 111 ASN A O 1
ATOM 843 N N . HIS A 1 112 ? -2.115 -14.125 2.795 1.00 91.56 112 HIS A N 1
ATOM 844 C CA . HIS A 1 112 ? -1.017 -13.903 1.850 1.00 91.56 112 HIS A CA 1
ATOM 845 C C . HIS A 1 112 ? -0.175 -12.669 2.197 1.00 91.56 112 HIS A C 1
ATOM 847 O O . HIS A 1 112 ? 1.025 -12.788 2.428 1.00 91.56 112 HIS A O 1
ATOM 853 N N . GLY A 1 113 ? -0.774 -11.481 2.239 1.00 93.25 113 GLY A N 1
ATOM 854 C CA . GLY A 1 113 ? -0.039 -10.232 2.435 1.00 93.25 113 GLY A CA 1
ATOM 855 C C . GLY A 1 113 ? -0.871 -9.034 2.008 1.00 93.25 113 GLY A C 1
ATOM 856 O O . GLY A 1 113 ? -2.075 -9.001 2.245 1.00 93.25 113 GLY A O 1
ATOM 857 N N . PHE A 1 114 ? -0.253 -8.052 1.355 1.00 95.56 114 PHE A N 1
ATOM 858 C CA . PHE A 1 114 ? -0.970 -6.861 0.898 1.00 95.56 114 PHE A CA 1
ATOM 859 C C . PHE A 1 114 ? -0.414 -6.293 -0.403 1.00 95.56 114 PHE A C 1
ATOM 861 O O . PHE A 1 114 ? 0.719 -6.588 -0.791 1.00 95.56 114 PHE A O 1
ATOM 868 N N . VAL A 1 115 ? -1.213 -5.451 -1.051 1.00 95.56 115 VAL A N 1
ATOM 869 C CA . VAL A 1 115 ? -0.765 -4.532 -2.096 1.00 95.56 115 VAL A CA 1
ATOM 870 C C . VAL A 1 115 ? -1.029 -3.094 -1.667 1.00 95.56 115 VAL A C 1
ATOM 872 O O . VAL A 1 115 ? -2.104 -2.780 -1.154 1.00 95.56 115 VAL A O 1
ATOM 875 N N . ALA A 1 116 ? -0.044 -2.233 -1.884 1.00 97.19 116 ALA A N 1
ATOM 876 C CA . ALA A 1 116 ? -0.147 -0.789 -1.736 1.00 97.19 116 ALA A CA 1
ATOM 877 C C . ALA A 1 116 ? 0.121 -0.139 -3.090 1.00 97.19 116 ALA A C 1
ATOM 879 O O . ALA A 1 116 ? 1.045 -0.532 -3.803 1.00 97.19 116 ALA A O 1
ATOM 880 N N . CYS A 1 117 ? -0.702 0.829 -3.460 1.00 96.31 117 CYS A N 1
ATOM 881 C CA . CYS A 1 117 ? -0.673 1.449 -4.771 1.00 96.31 117 CYS A CA 1
ATOM 882 C C . CYS A 1 117 ? -0.598 2.967 -4.654 1.00 96.31 117 CYS A C 1
ATOM 884 O O . CYS A 1 117 ? -1.114 3.545 -3.701 1.00 96.31 117 CYS A O 1
ATOM 886 N N . GLY A 1 118 ? -0.014 3.601 -5.663 1.00 94.06 118 GLY A N 1
ATOM 887 C CA . GLY A 1 118 ? 0.110 5.050 -5.736 1.00 94.06 118 GLY A CA 1
ATOM 888 C C . GLY A 1 118 ? 0.203 5.547 -7.173 1.00 94.06 118 GLY A C 1
ATOM 889 O O . GLY A 1 118 ? 0.590 4.818 -8.089 1.00 94.06 118 GLY A O 1
ATOM 890 N N . GLU A 1 119 ? -0.158 6.807 -7.366 1.00 93.62 119 GLU A N 1
ATOM 891 C CA . GLU A 1 119 ? 0.124 7.608 -8.559 1.00 93.62 119 GLU A CA 1
ATOM 892 C C . GLU A 1 119 ? 1.621 7.901 -8.687 1.00 93.62 119 GLU A C 1
ATOM 894 O O . GLU A 1 119 ? 2.110 8.176 -9.784 1.00 93.62 119 GLU A O 1
ATOM 899 N N . THR A 1 120 ? 2.361 7.811 -7.581 1.00 92.62 120 THR A N 1
ATOM 900 C CA . THR A 1 120 ? 3.818 7.922 -7.538 1.00 92.62 120 THR A CA 1
ATOM 901 C C . THR A 1 120 ? 4.431 6.802 -6.688 1.00 92.62 120 THR A C 1
ATOM 903 O O . THR A 1 120 ? 3.718 6.041 -6.021 1.00 92.62 120 THR A O 1
ATOM 906 N N . ILE A 1 121 ? 5.758 6.652 -6.745 1.00 93.19 121 ILE A N 1
ATOM 907 C CA . ILE A 1 121 ? 6.479 5.633 -5.962 1.00 93.19 121 ILE A CA 1
ATOM 908 C C . ILE A 1 121 ? 6.434 5.994 -4.474 1.00 93.19 121 ILE A C 1
ATOM 910 O O . ILE A 1 121 ? 6.245 5.119 -3.634 1.00 93.19 121 ILE A O 1
ATOM 914 N N . GLU A 1 122 ? 6.555 7.282 -4.172 1.00 91.50 122 GLU A N 1
ATOM 915 C CA . GLU A 1 122 ? 6.534 7.883 -2.841 1.00 91.50 122 GLU A CA 1
ATOM 916 C C . GLU A 1 122 ? 5.203 7.596 -2.137 1.00 91.50 122 GLU A C 1
ATOM 918 O O . GLU A 1 122 ? 5.193 7.140 -0.993 1.00 91.50 122 GLU A O 1
ATOM 923 N N . GLU A 1 123 ? 4.082 7.778 -2.846 1.00 91.94 123 GLU A N 1
ATOM 924 C CA . GLU A 1 123 ? 2.740 7.493 -2.327 1.00 91.94 123 GLU A CA 1
ATOM 925 C C . GLU A 1 123 ? 2.547 5.989 -2.068 1.00 91.94 123 GLU A C 1
ATOM 927 O O . GLU A 1 123 ? 2.110 5.588 -0.987 1.00 91.94 123 GLU A O 1
ATOM 932 N N . ALA A 1 124 ? 2.907 5.132 -3.033 1.00 95.38 124 ALA A N 1
ATOM 933 C CA . ALA A 1 124 ? 2.785 3.682 -2.866 1.00 95.38 124 ALA A CA 1
ATOM 934 C C . ALA A 1 124 ? 3.657 3.170 -1.709 1.00 95.38 124 ALA A C 1
ATOM 936 O O . ALA A 1 124 ? 3.228 2.309 -0.935 1.00 95.38 124 ALA A O 1
ATOM 937 N N . TRP A 1 125 ? 4.871 3.714 -1.578 1.00 95.00 125 TRP A N 1
ATOM 938 C CA . TRP A 1 125 ? 5.787 3.408 -0.486 1.00 95.00 125 TRP A CA 1
ATOM 939 C C . TRP A 1 125 ? 5.207 3.831 0.861 1.00 95.00 125 TRP A C 1
ATOM 941 O O . TRP A 1 125 ? 5.250 3.041 1.804 1.00 95.00 125 TRP A O 1
ATOM 951 N N . GLN A 1 126 ? 4.595 5.015 0.942 1.00 93.06 126 GLN A N 1
ATOM 952 C CA . GLN A 1 126 ? 3.977 5.494 2.174 1.00 93.06 126 GLN A CA 1
ATOM 953 C C . GLN A 1 126 ? 2.861 4.569 2.642 1.00 93.06 126 GLN A C 1
ATOM 955 O O . GLN A 1 126 ? 2.843 4.147 3.797 1.00 93.06 126 GLN A O 1
ATOM 960 N N . TYR A 1 127 ? 1.955 4.191 1.739 1.00 95.56 127 TYR A N 1
ATOM 961 C CA . TYR A 1 127 ? 0.905 3.236 2.073 1.00 95.56 127 TYR A CA 1
ATOM 962 C C . TYR A 1 127 ? 1.481 1.888 2.508 1.00 95.56 127 TYR A C 1
ATOM 964 O O . TYR A 1 127 ? 0.995 1.304 3.476 1.00 95.56 127 TYR A O 1
ATOM 972 N N . ALA A 1 128 ? 2.542 1.405 1.855 1.00 97.06 128 ALA A N 1
ATOM 973 C CA . ALA A 1 128 ? 3.200 0.173 2.272 1.00 97.06 128 ALA A CA 1
ATOM 974 C C . ALA A 1 128 ? 3.789 0.280 3.683 1.00 97.06 128 ALA A C 1
ATOM 976 O O . ALA A 1 128 ? 3.577 -0.614 4.504 1.00 97.06 128 ALA A O 1
ATOM 977 N N . PHE A 1 129 ? 4.479 1.379 3.980 1.00 95.50 129 PHE A N 1
ATOM 978 C CA . PHE A 1 129 ? 5.051 1.641 5.293 1.00 95.50 129 PHE A CA 1
ATOM 979 C C . PHE A 1 129 ? 3.967 1.694 6.376 1.00 95.50 129 PHE A C 1
ATOM 981 O O . PHE A 1 129 ? 4.034 0.946 7.353 1.00 95.50 129 PHE A O 1
ATOM 988 N N . ILE A 1 130 ? 2.928 2.508 6.177 1.00 94.75 130 ILE A N 1
ATOM 989 C CA . ILE A 1 130 ? 1.840 2.690 7.144 1.00 94.75 130 ILE A CA 1
ATOM 990 C C . ILE A 1 130 ? 1.106 1.367 7.409 1.00 94.75 130 ILE A C 1
ATOM 992 O O . ILE A 1 130 ? 0.872 1.030 8.568 1.00 94.75 130 ILE A O 1
ATOM 996 N N . VAL A 1 131 ? 0.785 0.579 6.376 1.00 96.88 131 VAL A N 1
ATOM 997 C CA . VAL A 1 131 ? 0.087 -0.713 6.536 1.00 96.88 131 VAL A CA 1
ATOM 998 C C . VAL A 1 131 ? 0.909 -1.701 7.355 1.00 96.88 131 VAL A C 1
ATOM 1000 O O . VAL A 1 131 ? 0.358 -2.414 8.199 1.00 96.88 131 VAL A O 1
ATOM 1003 N N . ILE A 1 132 ? 2.227 -1.733 7.138 1.00 97.31 132 ILE A N 1
ATOM 1004 C CA . ILE A 1 132 ? 3.136 -2.565 7.928 1.00 97.31 132 ILE A CA 1
ATOM 1005 C C . ILE A 1 132 ? 3.100 -2.123 9.394 1.00 97.31 132 ILE A C 1
ATOM 1007 O O . ILE A 1 132 ? 2.867 -2.962 10.263 1.00 97.31 132 ILE A O 1
ATOM 1011 N N . ARG A 1 133 ? 3.243 -0.821 9.672 1.00 96.62 133 ARG A N 1
ATOM 1012 C CA . ARG A 1 133 ? 3.211 -0.281 11.042 1.00 96.62 133 ARG A CA 1
ATOM 1013 C C . ARG A 1 133 ? 1.872 -0.528 11.740 1.00 96.62 133 ARG A C 1
ATOM 1015 O O . ARG A 1 133 ? 1.862 -0.999 12.874 1.00 96.62 133 ARG A O 1
ATOM 1022 N N . ALA A 1 134 ? 0.753 -0.280 11.061 1.00 95.38 134 ALA A N 1
ATOM 1023 C CA . ALA A 1 134 ? -0.588 -0.538 11.586 1.00 95.38 134 ALA A CA 1
ATOM 1024 C C . ALA A 1 134 ? -0.776 -2.022 11.944 1.00 95.38 134 ALA A C 1
ATOM 1026 O O . ALA A 1 134 ? -1.297 -2.353 13.009 1.00 95.38 134 ALA A O 1
ATOM 1027 N N . SER A 1 135 ? -0.286 -2.920 11.084 1.00 95.38 135 SER A N 1
ATOM 1028 C CA . SER A 1 135 ? -0.364 -4.363 11.318 1.00 95.38 135 SER A CA 1
ATOM 1029 C C . SER A 1 135 ? 0.521 -4.810 12.481 1.00 95.38 135 SER A C 1
ATOM 1031 O O . SER A 1 135 ? 0.096 -5.632 13.286 1.00 95.38 135 SER A O 1
ATOM 1033 N N . GLU A 1 136 ? 1.735 -4.266 12.606 1.00 95.12 136 GLU A N 1
ATOM 1034 C CA . GLU A 1 136 ? 2.624 -4.542 13.742 1.00 95.12 136 GLU A CA 1
ATOM 1035 C C . GLU A 1 136 ? 1.983 -4.135 15.070 1.00 95.12 136 GLU A C 1
ATOM 1037 O O . GLU A 1 136 ? 1.985 -4.921 16.017 1.00 95.12 136 GLU A O 1
ATOM 1042 N N . ILE A 1 137 ? 1.389 -2.938 15.126 1.00 93.62 137 ILE A N 1
ATOM 1043 C CA . ILE A 1 137 ? 0.671 -2.455 16.308 1.00 93.62 137 ILE A CA 1
ATOM 1044 C C . ILE A 1 137 ? -0.468 -3.417 16.648 1.00 93.62 137 ILE A C 1
ATOM 1046 O O . ILE A 1 137 ? -0.523 -3.915 17.768 1.00 93.62 137 ILE A O 1
ATOM 1050 N N . GLN A 1 138 ? -1.326 -3.754 15.682 1.00 92.25 138 GLN A N 1
ATOM 1051 C CA . GLN A 1 138 ? -2.459 -4.646 15.925 1.00 92.25 138 GLN A CA 1
ATOM 1052 C C . GLN A 1 138 ? -2.033 -6.055 16.362 1.00 92.25 138 GLN A C 1
ATOM 1054 O O . GLN A 1 138 ? -2.666 -6.629 17.249 1.00 92.25 138 GLN A O 1
ATOM 1059 N N . VAL A 1 139 ? -0.959 -6.618 15.800 1.00 91.38 139 VAL A N 1
ATOM 1060 C CA . VAL A 1 139 ? -0.417 -7.917 16.240 1.00 91.38 139 VAL A CA 1
ATOM 1061 C C . VAL A 1 139 ? 0.074 -7.836 17.685 1.00 91.38 139 VAL A C 1
ATOM 1063 O O . VAL A 1 139 ? -0.290 -8.689 18.495 1.00 91.38 139 VAL A O 1
ATOM 1066 N N . CYS A 1 140 ? 0.831 -6.794 18.039 1.00 89.81 140 CYS A N 1
ATOM 1067 C CA . CYS A 1 140 ? 1.264 -6.566 19.419 1.00 89.81 140 CYS A CA 1
ATOM 1068 C C . CYS A 1 140 ? 0.064 -6.431 20.365 1.00 89.81 140 CYS A C 1
ATOM 1070 O O . CYS A 1 140 ? 0.053 -7.011 21.450 1.00 89.81 140 CYS A O 1
ATOM 1072 N N . THR A 1 141 ? -0.983 -5.733 19.931 1.00 86.19 141 THR A N 1
ATOM 1073 C CA . THR A 1 141 ? -2.213 -5.535 20.697 1.00 86.19 141 THR A CA 1
ATOM 1074 C C . THR A 1 141 ? -3.060 -6.802 20.817 1.00 86.19 141 THR A C 1
ATOM 1076 O O . THR A 1 141 ? -3.720 -6.974 21.829 1.00 86.19 141 THR A O 1
ATOM 1079 N N . THR A 1 142 ? -3.011 -7.728 19.855 1.00 75.50 142 THR A N 1
ATOM 1080 C CA . THR A 1 142 ? -3.785 -8.989 19.886 1.00 75.50 142 THR A CA 1
ATOM 1081 C C . THR A 1 142 ? -3.350 -9.919 21.028 1.00 75.50 142 THR A C 1
ATOM 1083 O O . THR A 1 142 ? -4.108 -10.790 21.447 1.00 75.50 142 THR A O 1
ATOM 1086 N N . SER A 1 143 ? -2.146 -9.722 21.579 1.00 73.50 143 SER A N 1
ATOM 1087 C CA . SER A 1 143 ? -1.725 -10.386 22.822 1.00 73.50 143 SER A CA 1
ATOM 1088 C C . SER A 1 143 ? -2.504 -9.915 24.064 1.00 73.50 143 SER A C 1
ATOM 1090 O O . SER A 1 143 ? -2.496 -10.588 25.093 1.00 73.50 143 SER A O 1
ATOM 1092 N N . VAL A 1 144 ? -3.200 -8.780 23.954 1.00 66.38 144 VAL A N 1
ATOM 1093 C CA . VAL A 1 144 ? -4.097 -8.192 24.949 1.00 66.38 144 VAL A CA 1
ATOM 1094 C C . VAL A 1 144 ? -5.541 -8.501 24.541 1.00 66.38 144 VAL A C 1
ATOM 1096 O O . VAL A 1 144 ? -5.867 -8.576 23.357 1.00 66.38 144 VAL A O 1
ATOM 1099 N N . ALA A 1 145 ? -6.418 -8.723 25.519 1.00 69.38 145 ALA A N 1
ATOM 1100 C CA . ALA A 1 145 ? -7.808 -9.082 25.267 1.00 69.38 145 ALA A CA 1
ATOM 1101 C C . ALA A 1 145 ? -8.503 -8.007 24.397 1.00 69.38 145 ALA A C 1
ATOM 1103 O O . ALA A 1 145 ? -8.584 -6.837 24.776 1.00 69.38 145 ALA A O 1
ATOM 1104 N N . ILE A 1 146 ? -8.947 -8.408 23.195 1.00 71.31 146 ILE A N 1
ATOM 1105 C CA . ILE A 1 146 ? -9.487 -7.523 22.140 1.00 71.31 146 ILE A CA 1
ATOM 1106 C C . ILE A 1 146 ? -10.690 -6.696 22.633 1.00 71.31 146 ILE A C 1
ATOM 1108 O O . ILE A 1 146 ? -10.947 -5.600 22.139 1.00 71.31 146 ILE A O 1
ATOM 1112 N N . ASP A 1 147 ? -11.414 -7.198 23.629 1.00 77.00 147 ASP A N 1
ATOM 1113 C CA . ASP A 1 147 ? -12.563 -6.553 24.267 1.00 77.00 147 ASP A CA 1
ATOM 1114 C C . ASP A 1 147 ? -12.198 -5.344 25.147 1.00 77.00 147 ASP A C 1
ATOM 1116 O O . ASP A 1 147 ? -13.081 -4.568 25.509 1.00 77.00 147 ASP A O 1
ATOM 1120 N N . GLN A 1 148 ? -10.915 -5.140 25.459 1.00 79.94 148 GLN A N 1
ATOM 1121 C CA . GLN A 1 148 ? -10.426 -4.012 26.265 1.00 79.94 148 GLN A CA 1
ATOM 1122 C C . GLN A 1 148 ? -9.785 -2.900 25.424 1.00 79.94 148 GLN A C 1
ATOM 1124 O O . GLN A 1 148 ? -9.168 -1.980 25.966 1.00 79.94 148 GLN A O 1
ATOM 1129 N N . LEU A 1 149 ? -9.898 -2.977 24.095 1.00 83.81 149 LEU A N 1
ATOM 1130 C CA . LEU A 1 149 ? -9.251 -2.029 23.196 1.00 83.81 149 LEU A CA 1
ATOM 1131 C C . LEU A 1 149 ? -10.058 -0.742 23.042 1.00 83.81 149 LEU A C 1
ATOM 1133 O O . LEU A 1 149 ? -11.251 -0.752 22.740 1.00 83.81 149 LEU A O 1
ATOM 1137 N N . TYR A 1 150 ? -9.365 0.387 23.173 1.00 84.81 150 TYR A N 1
ATOM 1138 C CA . TYR A 1 150 ? -9.900 1.691 22.805 1.00 84.81 150 TYR A CA 1
ATOM 1139 C C . TYR A 1 150 ? -9.822 1.853 21.287 1.00 84.81 150 TYR A C 1
ATOM 1141 O O . TYR A 1 150 ? -8.755 2.109 20.732 1.00 84.81 150 TYR A O 1
ATOM 1149 N N . LEU A 1 151 ? -10.961 1.689 20.616 1.00 85.75 151 LEU A N 1
ATOM 1150 C CA . LEU A 1 151 ? -11.087 1.938 19.182 1.00 85.75 151 LEU A CA 1
ATOM 1151 C C . LEU A 1 151 ? -11.442 3.404 18.936 1.00 85.75 151 LEU A C 1
ATOM 1153 O O . LEU A 1 151 ? -12.297 3.969 19.623 1.00 85.75 151 LEU A O 1
ATOM 1157 N N . SER A 1 152 ? -10.805 4.016 17.941 1.00 83.31 152 SER A N 1
ATOM 1158 C CA . SER A 1 152 ? -11.152 5.383 17.552 1.00 83.31 152 SER A CA 1
ATOM 1159 C C . SER A 1 152 ? -12.553 5.462 16.928 1.00 83.31 152 SER A C 1
ATOM 1161 O O . SER A 1 152 ? -13.045 4.526 16.291 1.00 83.31 152 SER A O 1
ATOM 1163 N N . SER A 1 153 ? -13.240 6.585 17.146 1.00 82.25 153 SER A N 1
ATOM 1164 C CA . SER A 1 153 ? -14.620 6.796 16.694 1.00 82.25 153 SER A CA 1
ATOM 1165 C C . SER A 1 153 ? -14.694 7.168 15.210 1.00 82.25 153 SER A C 1
ATOM 1167 O O . SER A 1 153 ? -13.733 7.667 14.626 1.00 82.25 153 SER A O 1
ATOM 1169 N N . GLY A 1 154 ? -15.860 6.995 14.574 1.00 79.00 154 GLY A N 1
ATOM 1170 C CA . GLY A 1 154 ? -16.078 7.405 13.175 1.00 79.00 154 GLY A CA 1
ATOM 1171 C C . GLY A 1 154 ? -15.767 8.886 12.900 1.00 79.00 154 GLY A C 1
ATOM 1172 O O . GLY A 1 154 ? -15.277 9.231 11.829 1.00 79.00 154 GLY A O 1
ATOM 1173 N N . GLU A 1 155 ? -15.971 9.761 13.886 1.00 80.06 155 GLU A N 1
ATOM 1174 C CA . GLU A 1 155 ? -15.617 11.181 13.778 1.00 80.06 155 GLU A CA 1
ATOM 1175 C C . GLU A 1 155 ? -14.097 11.393 13.724 1.00 80.06 155 GLU A C 1
ATOM 1177 O O . GLU A 1 155 ? -13.607 12.199 12.932 1.00 80.06 155 GLU A O 1
ATOM 1182 N N . GLN A 1 156 ? -13.336 10.648 14.531 1.00 79.81 156 GLN A N 1
ATOM 1183 C CA . GLN A 1 156 ? -11.873 10.710 14.527 1.00 79.81 156 GLN A CA 1
ATOM 1184 C C . GLN A 1 156 ? -11.300 10.225 13.190 1.00 79.81 156 GLN A C 1
ATOM 1186 O O . GLN A 1 156 ? -10.394 10.868 12.662 1.00 79.81 156 GLN A O 1
ATOM 1191 N N . HIS A 1 157 ? -11.888 9.179 12.596 1.00 78.94 157 HIS A N 1
ATOM 1192 C CA . HIS A 1 157 ? -11.545 8.740 11.239 1.00 78.94 157 HIS A CA 1
ATOM 1193 C C . HIS A 1 157 ? -11.714 9.869 10.220 1.00 78.94 157 HIS A C 1
ATOM 1195 O O . HIS A 1 157 ? -10.804 10.136 9.438 1.00 78.94 157 HIS A O 1
ATOM 1201 N N . GLN A 1 158 ? -12.860 10.558 10.247 1.00 77.75 158 GLN A N 1
ATOM 1202 C CA . GLN A 1 158 ? -13.137 11.630 9.293 1.00 77.75 158 GLN A CA 1
ATOM 1203 C C . GLN A 1 158 ? -12.196 12.823 9.487 1.00 77.75 158 GLN A C 1
ATOM 1205 O O . GLN A 1 158 ? -11.738 13.400 8.506 1.00 77.75 158 GLN A O 1
ATOM 1210 N N . ARG A 1 159 ? -11.864 13.180 10.736 1.00 83.31 159 ARG A N 1
ATOM 1211 C CA . ARG A 1 159 ? -10.904 14.258 11.021 1.00 83.31 159 ARG A CA 1
ATOM 1212 C C . ARG A 1 159 ? -9.513 13.939 10.479 1.00 83.31 159 ARG A C 1
ATOM 1214 O O . ARG A 1 159 ? -8.926 14.794 9.828 1.00 83.31 159 ARG A O 1
ATOM 1221 N N . VAL A 1 160 ? -9.006 12.724 10.707 1.00 81.50 160 VAL A N 1
ATOM 1222 C CA . VAL A 1 160 ? -7.700 12.305 10.169 1.00 81.50 160 VAL A CA 1
ATOM 1223 C C . VAL A 1 160 ? -7.729 12.274 8.642 1.00 81.50 160 VAL A C 1
ATOM 1225 O O . VAL A 1 160 ? -6.817 12.801 8.015 1.00 81.50 160 VAL A O 1
ATOM 1228 N N . ALA A 1 161 ? -8.798 11.747 8.037 1.00 77.38 161 ALA A N 1
ATOM 1229 C CA . ALA A 1 161 ? -8.954 11.734 6.584 1.00 77.38 161 ALA A CA 1
ATOM 1230 C C . ALA A 1 161 ? -8.944 13.149 5.976 1.00 77.38 161 ALA A C 1
ATOM 1232 O O . ALA A 1 161 ? -8.266 13.373 4.977 1.00 77.38 161 ALA A O 1
ATOM 1233 N N . ASN A 1 162 ? -9.640 14.106 6.600 1.00 78.06 162 ASN A N 1
ATOM 1234 C CA . ASN A 1 162 ? -9.660 15.499 6.148 1.00 78.06 162 ASN A CA 1
ATOM 1235 C C . ASN A 1 162 ? -8.275 16.149 6.267 1.00 78.06 162 ASN A C 1
ATOM 1237 O O . ASN A 1 162 ? -7.813 16.759 5.313 1.00 78.06 162 ASN A O 1
ATOM 1241 N N . ILE A 1 163 ? -7.585 15.966 7.399 1.00 79.06 163 ILE A N 1
ATOM 1242 C CA . ILE A 1 163 ? -6.235 16.512 7.603 1.00 79.06 163 ILE A CA 1
ATOM 1243 C C . ILE A 1 163 ? -5.265 15.953 6.559 1.00 79.06 163 ILE A C 1
ATOM 1245 O O . ILE A 1 163 ? -4.514 16.712 5.958 1.00 79.06 163 ILE A O 1
ATOM 1249 N N . LEU A 1 164 ? -5.294 14.642 6.303 1.00 72.12 164 LEU A N 1
ATOM 1250 C CA . LEU A 1 164 ? -4.446 14.029 5.278 1.00 72.12 164 LEU A CA 1
ATOM 1251 C C . LEU A 1 164 ? -4.742 14.600 3.889 1.00 72.12 164 LEU A C 1
ATOM 1253 O O . LEU A 1 164 ? -3.812 14.862 3.134 1.00 72.12 164 LEU A O 1
ATOM 1257 N N . GLN A 1 165 ? -6.012 14.847 3.571 1.00 67.75 165 GLN A N 1
ATOM 1258 C CA . GLN A 1 165 ? -6.397 15.504 2.326 1.00 67.75 165 GLN A CA 1
ATOM 1259 C C . GLN A 1 165 ? -5.915 16.965 2.266 1.00 67.75 165 GLN A C 1
ATOM 1261 O O . GLN A 1 165 ? -5.463 17.415 1.216 1.00 67.75 165 GLN A O 1
ATOM 1266 N N . ASP A 1 166 ? -5.941 17.702 3.373 1.00 65.31 166 ASP A N 1
ATOM 1267 C CA . ASP A 1 166 ? -5.478 19.093 3.426 1.00 65.31 166 ASP A CA 1
ATOM 1268 C C . ASP A 1 166 ? -3.949 19.200 3.313 1.00 65.31 166 ASP A C 1
ATOM 1270 O O . ASP A 1 166 ? -3.461 20.048 2.570 1.00 65.31 166 ASP A O 1
ATOM 1274 N N . TYR A 1 167 ? -3.185 18.291 3.934 1.00 59.84 167 TYR A N 1
ATOM 1275 C CA . TYR A 1 167 ? -1.721 18.223 3.786 1.00 59.84 167 TYR A CA 1
ATOM 1276 C C . TYR A 1 167 ? -1.285 17.993 2.336 1.00 59.84 167 TYR A C 1
ATOM 1278 O O . TYR A 1 167 ? -0.273 18.539 1.910 1.00 59.84 167 TYR A O 1
ATOM 1286 N N . THR A 1 168 ? -2.053 17.230 1.549 1.00 56.16 168 THR A N 1
ATOM 1287 C CA . THR A 1 168 ? -1.769 17.079 0.109 1.00 56.16 168 THR A CA 1
ATOM 1288 C C . THR A 1 168 ? -2.006 18.355 -0.703 1.00 56.16 168 THR A C 1
ATOM 1290 O O . THR A 1 168 ? -1.523 18.456 -1.828 1.00 56.16 168 THR A O 1
ATOM 1293 N N . ASN A 1 169 ? -2.734 19.325 -0.143 1.00 55.06 169 ASN A N 1
ATOM 1294 C CA . ASN A 1 169 ? -3.105 20.579 -0.794 1.00 55.06 169 ASN A CA 1
ATOM 1295 C C . ASN A 1 169 ? -2.409 21.813 -0.190 1.00 55.06 169 ASN A C 1
ATOM 1297 O O . ASN A 1 169 ? -2.647 22.918 -0.681 1.00 55.06 169 ASN A O 1
ATOM 1301 N N . ASP A 1 170 ? -1.585 21.664 0.853 1.00 51.94 170 ASP A N 1
ATOM 1302 C CA . ASP A 1 170 ? -0.894 22.786 1.492 1.00 51.94 170 ASP A CA 1
ATOM 1303 C C . ASP A 1 170 ? 0.231 23.312 0.582 1.00 51.94 170 ASP A C 1
ATOM 1305 O O . ASP A 1 170 ? 1.215 22.634 0.290 1.00 51.94 170 ASP A O 1
ATOM 1309 N N . THR A 1 171 ? 0.046 24.537 0.087 1.00 50.94 171 THR A N 1
ATOM 1310 C CA . THR A 1 171 ? 0.933 25.235 -0.855 1.00 50.94 171 THR A CA 1
ATOM 1311 C C . THR A 1 171 ? 1.774 26.316 -0.170 1.00 50.94 171 THR A C 1
ATOM 1313 O O . THR A 1 171 ? 2.032 27.358 -0.771 1.00 50.94 171 THR A O 1
ATOM 1316 N N . SER A 1 172 ? 2.118 26.144 1.108 1.00 53.06 172 SER A N 1
ATOM 1317 C CA . SER A 1 172 ? 2.813 27.173 1.896 1.00 53.06 172 SER A CA 1
ATOM 1318 C C . SER A 1 172 ? 4.303 27.358 1.564 1.00 53.06 172 SER A C 1
ATOM 1320 O O . SER A 1 172 ? 4.881 28.355 1.996 1.00 53.06 172 SER A O 1
ATOM 1322 N N . ASP A 1 173 ? 4.909 26.469 0.770 1.00 55.53 173 ASP A N 1
ATOM 1323 C CA . ASP A 1 173 ? 6.288 26.585 0.270 1.00 55.53 173 ASP A CA 1
ATOM 1324 C C . ASP A 1 173 ? 6.305 26.881 -1.248 1.00 55.53 173 ASP A C 1
ATOM 1326 O O . ASP A 1 173 ? 5.389 26.494 -1.981 1.00 55.53 173 ASP A O 1
ATOM 1330 N N . ASP A 1 174 ? 7.360 27.536 -1.749 1.00 58.62 174 ASP A N 1
ATOM 1331 C CA . ASP A 1 174 ? 7.527 27.846 -3.188 1.00 58.62 174 ASP A CA 1
ATOM 1332 C C . ASP A 1 174 ? 7.613 26.564 -4.054 1.00 58.62 174 ASP A C 1
ATOM 1334 O O . ASP A 1 174 ? 7.431 26.594 -5.276 1.00 58.62 174 ASP A O 1
ATOM 1338 N N . LEU A 1 175 ? 7.870 25.420 -3.411 1.00 61.62 175 LEU A N 1
ATOM 1339 C CA . LEU A 1 175 ? 7.872 24.081 -3.991 1.00 61.62 175 LEU A CA 1
ATOM 1340 C C . LEU A 1 175 ? 6.577 23.339 -3.636 1.00 61.62 175 LEU A C 1
ATOM 1342 O O . LEU A 1 175 ? 6.258 23.126 -2.469 1.00 61.62 175 LEU A O 1
ATOM 1346 N N . LYS A 1 176 ? 5.852 22.886 -4.663 1.00 66.69 176 LYS A N 1
ATOM 1347 C CA . LYS A 1 176 ? 4.658 22.048 -4.499 1.00 66.69 176 LYS A CA 1
ATOM 1348 C C . LYS A 1 176 ? 5.061 20.583 -4.368 1.00 66.69 176 LYS A C 1
ATOM 1350 O O . LYS A 1 176 ? 5.226 19.912 -5.385 1.00 66.69 176 LYS A O 1
ATOM 1355 N N . TYR A 1 177 ? 5.184 20.102 -3.138 1.00 67.00 177 TYR A N 1
ATOM 1356 C CA . TYR A 1 177 ? 5.338 18.674 -2.871 1.00 67.00 177 TYR A CA 1
ATOM 1357 C C . TYR A 1 177 ? 3.991 17.957 -2.946 1.00 67.00 177 TYR A C 1
ATOM 1359 O O . TYR A 1 177 ? 2.968 18.481 -2.504 1.00 67.00 177 TYR A O 1
ATOM 1367 N N . LYS A 1 178 ? 3.990 16.743 -3.495 1.00 72.50 178 LYS A N 1
ATOM 1368 C CA . LYS A 1 178 ? 2.863 15.811 -3.378 1.00 72.50 178 LYS A CA 1
ATOM 1369 C C . LYS A 1 178 ? 2.985 14.974 -2.105 1.00 72.50 178 LYS A C 1
ATOM 1371 O O . LYS A 1 178 ? 3.988 15.025 -1.392 1.00 72.50 178 LYS A O 1
ATOM 1376 N N . THR A 1 179 ? 1.950 14.180 -1.834 1.00 71.12 179 THR A N 1
ATOM 1377 C CA . THR A 1 179 ? 1.857 13.270 -0.688 1.00 71.12 179 THR A CA 1
ATOM 1378 C C . THR A 1 179 ? 3.166 12.524 -0.433 1.00 71.12 179 THR A C 1
ATOM 1380 O O . THR A 1 179 ? 3.607 11.736 -1.268 1.00 71.12 179 THR A O 1
ATOM 1383 N N . ASN A 1 180 ? 3.746 12.734 0.750 1.00 78.12 180 ASN A N 1
ATOM 1384 C CA . ASN A 1 180 ? 4.914 12.013 1.259 1.00 78.12 180 ASN A CA 1
ATOM 1385 C C . ASN A 1 180 ? 6.214 12.145 0.436 1.00 78.12 180 ASN A C 1
ATOM 1387 O O . ASN A 1 180 ? 7.169 11.403 0.667 1.00 78.12 180 ASN A O 1
ATOM 1391 N N . GLU A 1 181 ? 6.291 13.081 -0.519 1.00 82.69 181 GLU A N 1
ATOM 1392 C CA . GLU A 1 181 ? 7.517 13.299 -1.301 1.00 82.69 181 GLU A CA 1
ATOM 1393 C C . GLU A 1 181 ? 8.676 13.783 -0.411 1.00 82.69 181 GLU A C 1
ATOM 1395 O O . GLU A 1 181 ? 9.823 13.390 -0.624 1.00 82.69 181 GLU A O 1
ATOM 1400 N N . ILE A 1 182 ? 8.387 14.578 0.627 1.00 84.56 182 ILE A N 1
ATOM 1401 C CA . ILE A 1 182 ? 9.404 15.108 1.547 1.00 84.56 182 ILE A CA 1
ATOM 1402 C C . ILE A 1 182 ? 10.002 13.992 2.412 1.00 84.56 182 ILE A C 1
ATOM 1404 O O . ILE A 1 182 ? 11.230 13.862 2.479 1.00 84.56 182 ILE A O 1
ATOM 1408 N N . GLU A 1 183 ? 9.168 13.177 3.076 1.00 85.56 183 GLU A N 1
ATOM 1409 C CA . GLU A 1 183 ? 9.675 12.055 3.872 1.00 85.56 183 GLU A CA 1
ATOM 1410 C C . GLU A 1 183 ? 10.435 11.059 2.997 1.00 85.56 183 GLU A C 1
ATOM 1412 O O . GLU A 1 183 ? 11.512 10.596 3.385 1.00 85.56 183 GLU A O 1
ATOM 1417 N N . PHE A 1 184 ? 9.918 10.767 1.800 1.00 89.75 184 PHE A N 1
ATOM 1418 C CA . PHE A 1 184 ? 10.586 9.869 0.870 1.00 89.75 184 PHE A CA 1
ATOM 1419 C C . PHE A 1 184 ? 11.961 10.403 0.463 1.00 89.75 184 PHE A C 1
ATOM 1421 O O . PHE A 1 184 ? 12.950 9.680 0.572 1.00 89.75 184 PHE A O 1
ATOM 1428 N N . GLU A 1 185 ? 12.073 11.682 0.094 1.00 89.00 185 GLU A N 1
ATOM 1429 C CA . GLU A 1 185 ? 13.366 12.302 -0.201 1.00 89.00 185 GLU A CA 1
ATOM 1430 C C . GLU A 1 185 ? 14.356 12.182 0.959 1.00 89.00 185 GLU A C 1
ATOM 1432 O O . GLU A 1 185 ? 15.529 11.879 0.740 1.00 89.00 185 GLU A O 1
ATOM 1437 N N . CYS A 1 186 ? 13.906 12.402 2.195 1.00 88.19 186 CYS A N 1
ATOM 1438 C CA . CYS A 1 186 ? 14.751 12.259 3.379 1.00 88.19 186 CYS A CA 1
ATOM 1439 C C . CYS A 1 186 ? 15.298 10.827 3.519 1.00 88.19 186 CYS A C 1
ATOM 1441 O O . CYS A 1 186 ? 16.488 10.623 3.777 1.00 88.19 186 CYS A O 1
ATOM 1443 N N . LEU A 1 187 ? 14.456 9.822 3.282 1.00 90.38 187 LEU A N 1
ATOM 1444 C CA . LEU A 1 187 ? 14.857 8.416 3.332 1.00 90.38 187 LEU A CA 1
ATOM 1445 C C . LEU A 1 187 ? 15.840 8.058 2.219 1.00 90.38 187 LEU A C 1
ATOM 1447 O O . LEU A 1 187 ? 16.833 7.373 2.471 1.00 90.38 187 LEU A O 1
ATOM 1451 N N . ILE A 1 188 ? 15.609 8.563 1.010 1.00 91.31 188 ILE A N 1
ATOM 1452 C CA . ILE A 1 188 ? 16.522 8.356 -0.110 1.00 91.31 188 ILE A CA 1
ATOM 1453 C C . ILE A 1 188 ? 17.886 9.013 0.160 1.00 91.31 188 ILE A C 1
ATOM 1455 O O . ILE A 1 188 ? 18.916 8.391 -0.106 1.00 91.31 188 ILE A O 1
ATOM 1459 N N . ARG A 1 189 ? 17.934 10.177 0.826 1.00 89.50 189 ARG A N 1
ATOM 1460 C CA . ARG A 1 189 ? 19.207 10.773 1.282 1.00 89.50 189 ARG A CA 1
ATOM 1461 C C . ARG A 1 189 ? 19.949 9.873 2.254 1.00 89.50 189 ARG A C 1
ATOM 1463 O O . ARG A 1 189 ? 21.166 9.757 2.153 1.00 89.50 189 ARG A O 1
ATOM 1470 N N . ASN A 1 190 ? 19.247 9.223 3.180 1.00 90.69 190 ASN A N 1
ATOM 1471 C CA . ASN A 1 190 ? 19.882 8.282 4.104 1.00 90.69 190 ASN A CA 1
ATOM 1472 C C . ASN A 1 190 ? 20.509 7.098 3.354 1.00 90.69 190 ASN A C 1
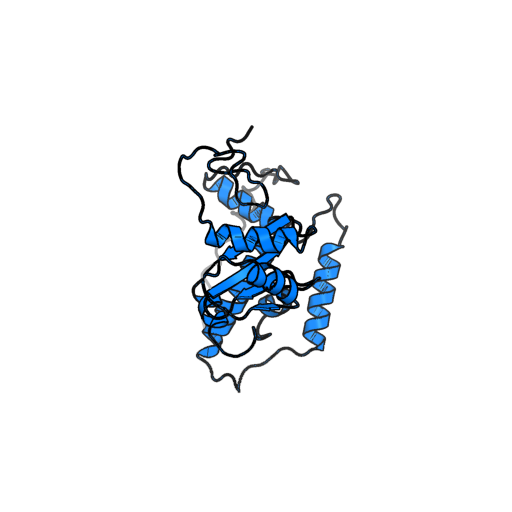ATOM 1474 O O . ASN A 1 190 ? 21.628 6.699 3.677 1.00 90.69 190 ASN A O 1
ATOM 1478 N N . LEU A 1 191 ? 19.835 6.579 2.323 1.00 90.50 191 LEU A N 1
ATOM 1479 C CA . LEU A 1 191 ? 20.385 5.526 1.465 1.00 90.50 191 LEU A CA 1
ATOM 1480 C C . LEU A 1 191 ? 21.604 6.015 0.669 1.00 90.50 191 LEU A C 1
ATOM 1482 O O . LEU A 1 191 ? 22.633 5.339 0.635 1.00 90.50 191 LEU A O 1
ATOM 1486 N N . ASP A 1 192 ? 21.536 7.204 0.076 1.00 88.81 192 ASP A N 1
ATOM 1487 C CA . ASP A 1 192 ? 22.664 7.784 -0.657 1.00 88.81 192 ASP A CA 1
ATOM 1488 C C . ASP A 1 192 ? 23.870 8.049 0.252 1.00 88.81 192 ASP A C 1
ATOM 1490 O O . ASP A 1 192 ? 24.996 7.700 -0.112 1.00 88.81 192 ASP A O 1
ATOM 1494 N N . ASN A 1 193 ? 23.639 8.576 1.458 1.00 87.81 193 ASN A N 1
ATOM 1495 C CA . ASN A 1 193 ? 24.668 8.805 2.476 1.00 87.81 193 ASN A CA 1
ATOM 1496 C C . ASN A 1 193 ? 25.302 7.496 2.968 1.00 87.81 193 ASN A C 1
ATOM 1498 O O . ASN A 1 193 ? 26.494 7.467 3.269 1.00 87.81 193 ASN A O 1
ATOM 1502 N N . ALA A 1 194 ? 24.535 6.404 3.011 1.00 90.88 194 ALA A N 1
ATOM 1503 C CA . ALA A 1 194 ? 25.043 5.064 3.301 1.00 90.88 194 ALA A CA 1
ATOM 1504 C C . ALA A 1 194 ? 25.777 4.415 2.106 1.00 90.88 194 ALA A C 1
ATOM 1506 O O . ALA A 1 194 ? 26.298 3.308 2.231 1.00 90.88 194 ALA A O 1
ATOM 1507 N N . GLY A 1 195 ? 25.856 5.100 0.960 1.00 89.25 195 GLY A N 1
ATOM 1508 C CA . GLY A 1 195 ? 26.614 4.675 -0.215 1.00 89.25 195 GLY A CA 1
ATOM 1509 C C . GLY A 1 195 ? 25.809 3.909 -1.266 1.00 89.25 195 GLY A C 1
ATOM 1510 O O . GLY A 1 195 ? 26.407 3.447 -2.238 1.00 89.25 195 GLY A O 1
ATOM 1511 N N . TYR A 1 196 ? 24.482 3.799 -1.127 1.00 85.56 196 TYR A N 1
ATOM 1512 C CA . TYR A 1 196 ? 23.637 3.028 -2.051 1.00 85.56 196 TYR A CA 1
ATOM 1513 C C . TYR A 1 196 ? 23.388 3.711 -3.407 1.00 85.56 196 TYR A C 1
ATOM 1515 O O . TYR A 1 196 ? 22.949 3.036 -4.331 1.00 85.56 196 TYR A O 1
ATOM 1523 N N . ARG A 1 197 ? 23.703 5.009 -3.553 1.00 84.62 197 ARG A N 1
ATOM 1524 C CA . ARG A 1 197 ? 23.640 5.779 -4.819 1.00 84.62 197 ARG A CA 1
ATOM 1525 C C . ARG A 1 197 ? 22.373 5.494 -5.642 1.00 84.62 197 ARG A C 1
ATOM 1527 O O . ARG A 1 197 ? 22.443 5.054 -6.786 1.00 84.62 197 ARG A O 1
ATOM 1534 N N . THR A 1 198 ? 21.223 5.786 -5.060 1.00 85.00 198 THR A N 1
ATOM 1535 C CA . THR A 1 198 ? 19.879 5.548 -5.604 1.00 85.00 198 THR A CA 1
ATOM 1536 C C . THR A 1 198 ? 19.631 6.197 -6.968 1.00 85.00 198 THR A C 1
ATOM 1538 O O . THR A 1 198 ? 18.786 5.730 -7.728 1.00 85.00 198 THR A O 1
ATOM 1541 N N . GLY A 1 199 ? 20.347 7.281 -7.291 1.00 84.38 199 GLY A N 1
ATOM 1542 C CA . GLY A 1 199 ? 20.137 8.040 -8.525 1.00 84.38 199 GLY A CA 1
ATOM 1543 C C . GLY A 1 199 ? 18.818 8.818 -8.547 1.00 84.38 199 GLY A C 1
ATOM 1544 O O . GLY A 1 199 ? 18.393 9.246 -9.620 1.00 84.38 199 GLY A O 1
ATOM 1545 N N . TYR A 1 200 ? 18.177 8.989 -7.388 1.00 86.44 200 TYR A N 1
ATOM 1546 C CA . TYR A 1 200 ? 16.944 9.749 -7.237 1.00 86.44 200 TYR A CA 1
ATOM 1547 C C . TYR A 1 200 ? 17.171 11.243 -7.499 1.00 86.44 200 TYR A C 1
ATOM 1549 O O . TYR A 1 200 ? 18.196 11.816 -7.123 1.00 86.44 200 TYR A O 1
ATOM 1557 N N . HIS A 1 201 ? 16.203 11.883 -8.153 1.00 86.50 201 HIS A N 1
ATOM 1558 C CA . HIS A 1 201 ? 16.257 13.310 -8.445 1.00 86.50 201 HIS A CA 1
ATOM 1559 C C . HIS A 1 201 ? 15.577 14.109 -7.329 1.00 86.50 201 HIS A C 1
ATOM 1561 O O . HIS A 1 201 ? 14.353 14.201 -7.280 1.00 86.50 201 HIS A O 1
ATOM 1567 N N . TYR A 1 202 ? 16.376 14.735 -6.469 1.00 85.44 202 TYR A N 1
ATOM 1568 C CA . TYR A 1 202 ? 15.877 15.587 -5.390 1.00 85.44 202 TYR A CA 1
ATOM 1569 C C . TYR A 1 202 ? 15.296 16.903 -5.919 1.00 85.44 202 TYR A C 1
ATOM 1571 O O . TYR A 1 202 ? 15.985 17.641 -6.627 1.00 85.44 202 TYR A O 1
ATOM 1579 N N . GLN A 1 203 ? 14.068 17.241 -5.522 1.00 80.62 203 GLN A N 1
ATOM 1580 C CA . GLN A 1 203 ? 13.481 18.560 -5.765 1.00 80.62 203 GLN A CA 1
ATOM 1581 C C . GLN A 1 203 ? 14.249 19.649 -5.009 1.00 80.62 203 GLN A C 1
ATOM 1583 O O . GLN A 1 203 ? 14.461 20.739 -5.541 1.00 80.62 203 GLN A O 1
ATOM 1588 N N . LYS A 1 204 ? 14.749 19.337 -3.802 1.00 79.25 204 LYS A N 1
ATOM 1589 C CA . LYS A 1 204 ? 15.622 20.226 -3.021 1.00 79.25 204 LYS A CA 1
ATOM 1590 C C . LYS A 1 204 ? 17.066 19.706 -2.988 1.00 79.25 204 LYS A C 1
ATOM 1592 O O . LYS A 1 204 ? 17.441 18.983 -2.070 1.00 79.25 204 LYS A O 1
ATOM 1597 N N . PRO A 1 205 ? 17.927 20.045 -3.958 1.00 69.88 205 PRO A N 1
ATOM 1598 C CA . PRO A 1 205 ? 19.243 19.413 -4.103 1.00 69.88 205 PRO A CA 1
ATOM 1599 C C . PRO A 1 205 ? 20.226 19.668 -2.944 1.00 69.88 205 PRO A C 1
ATOM 1601 O O . PRO A 1 205 ? 21.157 18.887 -2.769 1.00 69.88 205 PRO A O 1
ATOM 1604 N N . LEU A 1 206 ? 20.027 20.712 -2.129 1.00 65.94 206 LEU A N 1
ATOM 1605 C CA . LEU A 1 206 ? 20.940 21.106 -1.050 1.00 65.94 206 LEU A CA 1
ATOM 1606 C C . LEU A 1 206 ? 20.209 21.194 0.299 1.00 65.94 206 LEU A C 1
ATOM 1608 O O . LEU A 1 206 ? 19.225 21.919 0.433 1.00 65.94 206 LEU A O 1
ATOM 1612 N N . LEU A 1 207 ? 20.739 20.511 1.315 1.00 62.22 207 LEU A N 1
ATOM 1613 C CA . LEU A 1 207 ? 20.652 20.995 2.692 1.00 62.22 207 LEU A CA 1
ATOM 1614 C C . LEU A 1 207 ? 21.854 21.923 2.860 1.00 62.22 207 LEU A C 1
ATOM 1616 O O . LEU A 1 207 ? 22.969 21.509 2.543 1.00 62.22 207 LEU A O 1
ATOM 1620 N N . ASP A 1 208 ? 21.647 23.169 3.278 1.00 53.41 208 ASP A N 1
ATOM 1621 C CA . ASP A 1 208 ? 22.758 24.079 3.552 1.00 53.41 208 ASP A CA 1
ATOM 1622 C C . ASP A 1 208 ? 23.697 23.424 4.579 1.00 53.41 208 ASP A C 1
ATOM 1624 O O . ASP A 1 208 ? 23.352 23.232 5.743 1.00 53.41 208 ASP A O 1
ATOM 1628 N N . THR A 1 209 ? 24.879 23.003 4.128 1.00 50.47 209 THR A N 1
ATOM 1629 C CA . THR A 1 209 ? 25.928 22.458 4.998 1.00 50.47 209 THR A CA 1
ATOM 1630 C C . THR A 1 209 ? 26.684 23.568 5.733 1.00 50.47 209 THR A C 1
ATOM 1632 O O . THR A 1 209 ? 27.593 23.286 6.518 1.00 50.47 209 THR A O 1
ATOM 1635 N N . GLY A 1 210 ? 26.337 24.834 5.485 1.00 46.94 210 GLY A N 1
ATOM 1636 C CA . GLY A 1 210 ? 26.820 25.985 6.225 1.00 46.94 210 GLY A CA 1
ATOM 1637 C C . GLY A 1 210 ? 26.393 25.903 7.689 1.00 46.94 210 GLY A C 1
ATOM 1638 O O . GLY A 1 210 ? 25.231 26.071 8.026 1.00 46.94 210 GLY A O 1
ATOM 1639 N N . ASN A 1 211 ? 27.368 25.681 8.573 1.00 42.56 211 ASN A N 1
ATOM 1640 C CA . ASN A 1 211 ? 27.251 25.743 10.037 1.00 42.56 211 ASN A CA 1
ATOM 1641 C C . ASN A 1 211 ? 26.616 24.556 10.784 1.00 42.56 211 ASN A C 1
ATOM 1643 O O . ASN A 1 211 ? 26.205 24.704 11.934 1.00 42.56 211 ASN A O 1
ATOM 1647 N N . MET A 1 212 ? 26.715 23.328 10.268 1.00 45.78 212 MET A N 1
ATOM 1648 C CA . MET A 1 212 ? 26.460 22.134 11.101 1.00 45.78 212 MET A CA 1
ATOM 1649 C C . MET A 1 212 ? 27.527 21.894 12.202 1.00 45.78 212 MET A C 1
ATOM 1651 O O . MET A 1 212 ? 27.434 20.938 12.966 1.00 45.78 212 MET A O 1
ATOM 1655 N N . LYS A 1 213 ? 28.541 22.768 12.323 1.00 38.91 213 LYS A N 1
ATOM 1656 C CA . LYS A 1 213 ? 29.492 22.779 13.451 1.00 38.91 213 LYS A CA 1
ATOM 1657 C C . LYS A 1 213 ? 28.956 23.471 14.709 1.00 38.91 213 LYS A C 1
ATOM 1659 O O . LYS A 1 213 ? 29.563 23.308 15.760 1.00 38.91 213 LYS A O 1
ATOM 1664 N N . THR A 1 214 ? 27.850 24.213 14.626 1.00 39.16 214 THR A N 1
ATOM 1665 C CA . THR A 1 214 ? 27.366 25.033 15.754 1.00 39.16 214 THR A CA 1
ATOM 1666 C C . THR A 1 214 ? 26.210 24.389 16.525 1.00 39.16 214 THR A C 1
ATOM 1668 O O . THR A 1 214 ? 25.956 24.769 17.660 1.00 39.16 214 THR A O 1
ATOM 1671 N N . ALA A 1 215 ? 25.523 23.395 15.950 1.00 38.97 215 ALA A N 1
ATOM 1672 C CA . ALA A 1 215 ? 24.363 22.764 16.591 1.00 38.97 215 ALA A CA 1
ATOM 1673 C C . ALA A 1 215 ? 24.717 21.567 17.496 1.00 38.97 215 ALA A C 1
ATOM 1675 O O . ALA A 1 215 ? 23.949 21.230 18.390 1.00 38.97 215 ALA A O 1
ATOM 1676 N N . ILE A 1 216 ? 25.882 20.935 17.305 1.00 42.06 216 ILE A N 1
ATOM 1677 C CA . ILE A 1 216 ? 26.310 19.767 18.104 1.00 42.06 216 ILE A CA 1
ATOM 1678 C C . ILE A 1 216 ? 27.021 20.199 19.404 1.00 42.06 216 ILE A C 1
ATOM 1680 O O . ILE A 1 216 ? 27.119 19.428 20.352 1.00 42.06 216 ILE A O 1
ATOM 1684 N N . THR A 1 217 ? 27.470 21.452 19.497 1.00 37.59 217 THR A N 1
ATOM 1685 C CA . THR A 1 217 ? 28.182 22.009 20.662 1.00 37.59 217 THR A CA 1
ATOM 1686 C C . THR A 1 217 ? 27.286 22.708 21.689 1.00 37.59 217 THR A C 1
ATOM 1688 O O . THR A 1 217 ? 27.803 23.179 22.696 1.00 37.59 217 THR A O 1
ATOM 1691 N N . ALA A 1 218 ? 25.965 22.760 21.483 1.00 37.91 218 ALA A N 1
ATOM 1692 C CA . ALA A 1 218 ? 25.029 23.462 22.372 1.00 37.91 218 ALA A CA 1
ATOM 1693 C C . ALA A 1 218 ? 24.267 22.550 23.355 1.00 37.91 218 ALA A C 1
ATOM 1695 O O . ALA A 1 218 ? 23.270 22.971 23.936 1.00 37.91 218 ALA A O 1
ATOM 1696 N N . VAL A 1 219 ? 24.727 21.314 23.567 1.00 42.06 219 VAL A N 1
ATOM 1697 C CA . VAL A 1 219 ? 24.323 20.529 24.741 1.00 42.06 219 VAL A CA 1
ATOM 1698 C C . VAL A 1 219 ? 25.446 20.657 25.762 1.00 42.06 219 VAL A C 1
ATOM 1700 O O . VAL A 1 219 ? 26.385 19.862 25.773 1.00 42.06 219 VAL A O 1
ATOM 1703 N N . GLU A 1 220 ? 25.390 21.707 26.583 1.00 39.06 220 GLU A N 1
ATOM 1704 C CA . GLU A 1 220 ? 26.212 21.748 27.790 1.00 39.06 220 GLU A CA 1
ATOM 1705 C C . GLU A 1 220 ? 25.855 20.528 28.656 1.00 39.06 220 GLU A C 1
ATOM 1707 O O . GLU A 1 220 ? 24.668 20.230 28.836 1.00 39.06 220 GLU A O 1
ATOM 1712 N N . PRO A 1 221 ? 26.840 19.781 29.181 1.00 36.88 221 PRO A N 1
ATOM 1713 C CA . PRO A 1 221 ? 26.547 18.705 30.110 1.00 36.88 221 PRO A CA 1
ATOM 1714 C C . PRO A 1 221 ? 25.868 19.306 31.344 1.00 36.88 221 PRO A C 1
ATOM 1716 O O . PRO A 1 221 ? 26.418 20.206 31.979 1.00 36.88 221 PRO A O 1
ATOM 1719 N N . MET A 1 222 ? 24.677 18.803 31.687 1.00 38.00 222 MET A N 1
ATOM 1720 C CA . MET A 1 222 ? 24.035 19.093 32.969 1.00 38.00 222 MET A CA 1
ATOM 1721 C C . MET A 1 222 ? 25.058 18.882 34.089 1.00 38.00 222 MET A C 1
ATOM 1723 O O . MET A 1 222 ? 25.544 17.770 34.303 1.00 38.00 222 MET A O 1
ATOM 1727 N N . SER A 1 223 ? 25.386 19.971 34.781 1.00 41.81 223 SER A N 1
ATOM 1728 C CA . SER A 1 223 ? 26.218 19.979 35.977 1.00 41.81 223 SER A CA 1
ATOM 1729 C C . SER A 1 223 ? 25.676 18.973 36.993 1.00 41.81 223 SER A C 1
ATOM 1731 O O . SER A 1 223 ? 24.545 19.088 37.461 1.00 41.81 223 SER A O 1
ATOM 1733 N N . SER A 1 224 ? 26.503 17.995 37.353 1.00 47.47 224 SER A N 1
ATOM 1734 C CA . SER A 1 224 ? 26.270 17.079 38.463 1.00 47.47 224 SER A CA 1
ATOM 1735 C C . SER A 1 224 ? 26.460 17.811 39.796 1.00 47.47 224 SER A C 1
ATOM 1737 O O . SER A 1 224 ? 27.514 17.707 40.422 1.00 47.47 224 SER A O 1
ATOM 1739 N N . ALA A 1 225 ? 25.462 18.574 40.226 1.00 45.31 225 ALA A N 1
ATOM 1740 C CA . ALA A 1 225 ? 25.355 19.068 41.593 1.00 45.31 225 ALA A CA 1
ATOM 1741 C C . ALA A 1 225 ? 23.886 19.381 41.898 1.00 45.31 225 ALA A C 1
ATOM 1743 O O . ALA A 1 225 ? 23.220 20.000 41.080 1.00 45.31 225 ALA A O 1
ATOM 1744 N N . GLU A 1 226 ? 23.438 18.956 43.082 1.00 38.75 226 GLU A N 1
ATOM 1745 C CA . GLU A 1 226 ? 22.088 19.104 43.662 1.00 38.75 226 GLU A CA 1
ATOM 1746 C C . GLU A 1 226 ? 21.118 17.930 43.443 1.00 38.75 226 GLU A C 1
ATOM 1748 O O . GLU A 1 226 ? 19.980 18.073 43.012 1.00 38.75 226 GLU A O 1
ATOM 1753 N N . ALA A 1 227 ? 21.561 16.746 43.873 1.00 38.47 227 ALA A N 1
ATOM 1754 C CA . ALA A 1 227 ? 20.679 15.787 44.532 1.00 38.47 227 ALA A CA 1
ATOM 1755 C C . ALA A 1 227 ? 21.082 15.717 46.014 1.00 38.47 227 ALA A C 1
ATOM 1757 O O . ALA A 1 227 ? 21.944 14.921 46.383 1.00 38.47 227 ALA A O 1
ATOM 1758 N N . THR A 1 228 ? 20.488 16.575 46.848 1.00 38.69 228 THR A N 1
ATOM 1759 C CA . THR A 1 228 ? 20.526 16.429 48.310 1.00 38.69 228 THR A CA 1
ATOM 1760 C C . THR A 1 228 ? 19.179 16.848 48.902 1.00 38.69 228 THR A C 1
ATOM 1762 O O . THR A 1 228 ? 18.790 18.005 48.754 1.00 38.69 228 THR A O 1
ATOM 1765 N N . LEU A 1 229 ? 18.584 15.885 49.622 1.00 38.09 229 LEU A N 1
ATOM 1766 C CA . LEU A 1 229 ? 17.318 15.843 50.380 1.00 38.09 229 LEU A CA 1
ATOM 1767 C C . LEU A 1 229 ? 16.040 15.565 49.578 1.00 38.09 229 LEU A C 1
ATOM 1769 O O . LEU A 1 229 ? 15.470 16.496 48.977 1.00 38.09 229 LEU A O 1
#

Radius of gyration: 21.97 Å; Cα contacts (8 Å, |Δi|>4): 264; chains: 1; bounding box: 46×48×74 Å

Sequence (229 aa):
MSDPGEIRTWIFTGNIVHPGSTTFGINRAGYTLHSAIHKARPDLNCVIHLHTPAVASISAISGDILPLSQEALSCGKISYHDYRGILIEGDVKSLLAKDLGPTNKVMILRNHGFVACGETIEEAWQYAFIVIRASEIQVCTTSVAIDQLYLSSGEQHQRVANILQDYTNDTSDDLKYKTNEIEFECLIRNLDNAGYRTGYHYQKPLLDTGNMKTAITAVEPMSSAEATL

Nearest PDB structures (foldseek):
  8iai-assembly1_4  TM=9.160E-01  e=4.740E-19  Sus scrofa
  8iah-assembly1_1  TM=8.552E-01  e=8.262E-19  Sus scrofa
  8iai-assembly1_1  TM=8.528E-01  e=7.302E-19  Sus scrofa
  8iah-assembly1_3  TM=8.606E-01  e=2.840E-18  Sus scrofa
  8iai-assembly1_3  TM=8.684E-01  e=8.627E-18  Sus scrofa

Solvent-accessible surface area (backbone atoms only — not comparable to full-atom values): 13721 Å² total; per-residue (Å²): 131,75,79,66,76,64,52,62,43,67,50,86,88,73,49,76,74,37,67,50,79,54,90,76,85,76,63,62,71,63,48,51,56,55,39,26,43,42,71,66,36,76,72,40,71,26,75,46,75,55,67,52,70,42,34,24,53,52,24,59,47,91,75,74,91,61,50,70,45,71,42,33,45,71,55,57,60,69,24,64,39,83,67,85,68,96,74,93,50,76,70,57,39,59,47,53,34,58,44,37,46,95,78,46,45,32,29,38,30,32,69,53,13,38,39,12,36,13,70,40,64,41,38,9,48,47,47,44,52,32,49,42,53,30,23,42,52,51,57,64,48,64,81,42,70,75,91,75,62,76,65,66,51,76,66,55,49,52,52,52,50,50,50,57,55,47,62,49,66,61,69,90,51,101,64,83,61,56,58,54,42,65,63,42,52,54,52,50,49,52,41,37,75,72,66,64,65,77,74,73,84,63,91,71,84,68,77,83,74,80,63,72,77,62,71,78,70,69,69,73,78,80,73,93,73,85,91,79,136